Protein AF-A0A965X5N3-F1 (afdb_monomer_lite)

Secondary structure (DSSP, 8-state):
----------S-SEEEEE-GGGGSHHHHHHTT---TT----GGGT----B-TT--SS-HHHHS-HHHHTTT-GGGB-EETTEE-STT--B-TT-HHHHHHHHHHHHHHHHH-TT-SEEE----S-S----SHHHHHHHHHHTSTHHHHHHHHHHHHHHHHTT-TTPEEEEE--GGG-SPPSS----TTEEEEEE-TTS--SS-TTT--SHHHHHHHHHHHHHHHH-S-EEEEEE-S-TT-TTS----HHHHHHHHHHHHHTTEEEEEEE-S-SSS--TTHHHHHHHHHHHHH-TTS-HHHHHHHHHHHHHGGGHHHHHHHH-

Sequence (322 aa):
MPEINETQTPAFAMREPFWFDMFDGTLAARNKANGSSMRLSEKQGGKIRFGGGLFVHTFDVLCPVAEFFDTHPEYFSEVKGKRTRELTQLCLTNPDVLKIVTQRVLERIRKDPQAKLFSVSQNDWRNPCECPACKAIDEREGSHAGTIITFVNQVAEAVEKEFPNVWIETLAYQYTRTPPKQVRPRHNVVPRLCTIECDFSHTLDQSRFAENTKFVEDIRGWSALTDKLFIWDYVTNFRGYLSPFPNLNALQGNVQFFKNNKVVGLFEQGAYQGRHGEFAELKAWLLAKWLWNPALPQKQLMDDFLTGYYGAAAPAVQRYID

Radius of gyration: 20.97 Å; chains: 1; bounding box: 51×49×60 Å

Foldseek 3Di:
DPDDDDDADFLFPAFALQFAVCLDQVNVLVLVHAHASNPHDVVSVHHAHEFLPADEQCQCVQVNLVVACVPCLQQWAQDPNDRDSPLIWGPLPDVVSLVSNLVVQLVRCVVPVVHQEGEPEHHPHDGHHPPPVLVVQCVQQVASLSSVQVSQQSSVVSCCVPRVRHAYEYECEDRNLAGTRPRAHDQRYEYEYELVPDDLLAALVVDPDPSSVVNLVSLLNNLVRYLEYEYEYEDADPVAQQDDDNNQHRLLSNLVSCSVSNYRHYHHDHHNVDPDGDCSVLSSSVSSNCSRPSPPDPVVSLVVCLCVPVNPCSVVVVVVSD

pLDDT: mean 96.4, std 4.09, range [57.44, 98.94]

Structure (mmCIF, N/CA/C/O backbone):
data_AF-A0A965X5N3-F1
#
_entry.id   AF-A0A965X5N3-F1
#
loop_
_atom_site.group_PDB
_atom_site.id
_atom_site.type_symbol
_atom_site.label_atom_id
_atom_site.label_alt_id
_atom_site.label_comp_id
_atom_site.label_asym_id
_atom_site.label_entity_id
_atom_site.label_seq_id
_atom_site.pdbx_PDB_ins_code
_atom_site.Cartn_x
_atom_site.Cartn_y
_atom_site.Cartn_z
_atom_site.occupancy
_atom_site.B_iso_or_equiv
_atom_site.auth_seq_id
_atom_site.auth_comp_id
_atom_site.auth_asym_id
_atom_site.auth_atom_id
_atom_site.pdbx_PDB_model_num
ATOM 1 N N . MET A 1 1 ? 17.313 -28.880 -23.482 1.00 57.44 1 MET A N 1
ATOM 2 C CA . MET A 1 1 ? 17.532 -27.673 -22.655 1.00 57.44 1 MET A CA 1
ATOM 3 C C . MET A 1 1 ? 18.671 -27.975 -21.700 1.00 57.44 1 MET A C 1
ATOM 5 O O . MET A 1 1 ? 18.737 -29.126 -21.282 1.00 57.44 1 MET A O 1
ATOM 9 N N . PRO A 1 2 ? 19.568 -27.023 -21.397 1.00 65.50 2 PRO A N 1
ATOM 10 C CA . PRO A 1 2 ? 20.537 -27.224 -20.325 1.00 65.50 2 PRO A CA 1
ATOM 11 C C . PRO A 1 2 ? 19.800 -27.517 -19.012 1.00 65.50 2 PRO A C 1
ATOM 13 O O . PRO A 1 2 ? 18.671 -27.060 -18.819 1.00 65.50 2 PRO A O 1
ATOM 16 N N . GLU A 1 3 ? 20.423 -28.304 -18.141 1.00 77.19 3 GLU A N 1
ATOM 17 C CA . GLU A 1 3 ? 19.909 -28.571 -16.802 1.00 77.19 3 GLU A CA 1
ATOM 18 C C . GLU A 1 3 ? 20.016 -27.270 -15.991 1.00 77.19 3 GLU A C 1
ATOM 20 O O . GLU A 1 3 ? 21.109 -26.796 -15.686 1.00 77.19 3 GLU A O 1
ATOM 25 N N . ILE A 1 4 ? 18.877 -26.620 -15.741 1.00 81.50 4 ILE A N 1
ATOM 26 C CA . ILE A 1 4 ? 18.815 -25.375 -14.971 1.00 81.50 4 ILE A CA 1
ATOM 27 C C . ILE A 1 4 ? 18.586 -25.758 -13.510 1.00 81.50 4 ILE A C 1
ATOM 29 O O . ILE A 1 4 ? 17.498 -26.206 -13.155 1.00 81.50 4 ILE A O 1
ATOM 33 N N . ASN A 1 5 ? 19.602 -25.562 -12.668 1.00 87.44 5 ASN A N 1
ATOM 34 C CA . ASN A 1 5 ? 19.488 -25.657 -11.214 1.00 87.44 5 ASN A CA 1
ATOM 35 C C . ASN A 1 5 ? 19.671 -24.263 -10.604 1.00 87.44 5 ASN A C 1
ATOM 37 O O . ASN A 1 5 ? 20.789 -23.836 -10.318 1.00 87.44 5 ASN A O 1
ATOM 41 N N . GLU A 1 6 ? 18.569 -23.530 -10.461 1.00 85.62 6 GLU A N 1
ATOM 42 C CA . GLU A 1 6 ? 18.573 -22.155 -9.967 1.00 85.62 6 GLU A CA 1
ATOM 43 C C . GLU A 1 6 ? 17.561 -22.000 -8.826 1.00 85.62 6 GLU A C 1
ATOM 45 O O . GLU A 1 6 ? 16.372 -22.267 -8.991 1.00 85.62 6 GLU A O 1
ATOM 50 N N . THR A 1 7 ? 18.032 -21.531 -7.668 1.00 89.31 7 THR A N 1
ATOM 51 C CA . THR A 1 7 ? 17.178 -21.115 -6.546 1.00 89.31 7 THR A CA 1
ATOM 52 C C . THR A 1 7 ? 17.256 -19.602 -6.411 1.00 89.31 7 THR A C 1
ATOM 54 O O . THR A 1 7 ? 18.345 -19.035 -6.375 1.00 89.31 7 THR A O 1
ATOM 57 N N . GLN A 1 8 ? 16.105 -18.939 -6.322 1.00 90.94 8 GLN A N 1
ATOM 58 C CA . GLN A 1 8 ? 16.020 -17.485 -6.226 1.00 90.94 8 GLN A CA 1
ATOM 59 C C . GLN A 1 8 ? 15.036 -17.075 -5.122 1.00 90.94 8 GLN A C 1
ATOM 61 O O . GLN A 1 8 ? 13.987 -17.701 -4.967 1.00 90.94 8 GLN A O 1
ATOM 66 N N . THR A 1 9 ? 15.328 -15.975 -4.422 1.00 92.69 9 THR A N 1
ATOM 67 C CA . THR A 1 9 ? 14.440 -15.374 -3.411 1.00 92.69 9 THR A CA 1
ATOM 68 C C . THR A 1 9 ? 14.060 -13.958 -3.846 1.00 92.69 9 THR A C 1
ATOM 70 O O . THR A 1 9 ? 14.961 -13.147 -4.065 1.00 92.69 9 THR A O 1
ATOM 73 N N . PRO A 1 10 ? 12.762 -13.621 -3.971 1.00 95.38 10 PRO A N 1
ATOM 74 C CA . PRO A 1 10 ? 12.349 -12.275 -4.352 1.00 95.38 10 PRO A CA 1
ATOM 75 C C . PRO A 1 10 ? 12.642 -11.258 -3.246 1.00 95.38 10 PRO A C 1
ATOM 77 O O . PRO A 1 10 ? 12.533 -11.558 -2.055 1.00 95.38 10 PRO A O 1
ATOM 80 N N . ALA A 1 11 ? 12.927 -10.016 -3.634 1.00 96.81 11 ALA A N 1
ATOM 81 C CA . ALA A 1 11 ? 13.142 -8.931 -2.682 1.00 96.81 11 ALA A CA 1
ATOM 82 C C . ALA A 1 11 ? 11.876 -8.550 -1.897 1.00 96.81 11 ALA A C 1
ATOM 84 O O . ALA A 1 1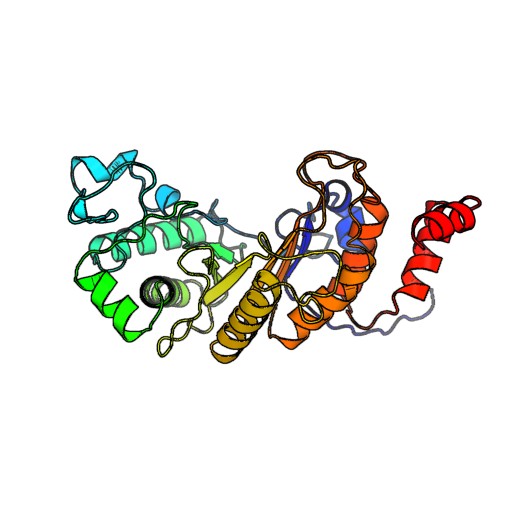1 ? 11.984 -8.248 -0.705 1.00 96.81 11 ALA A O 1
ATOM 85 N N . PHE A 1 12 ? 10.698 -8.616 -2.526 1.00 97.94 12 PHE A N 1
ATOM 86 C CA . PHE A 1 12 ? 9.405 -8.308 -1.902 1.00 97.94 12 PHE A CA 1
ATOM 87 C C . PHE A 1 12 ? 8.443 -9.489 -2.019 1.00 97.94 12 PHE A C 1
ATOM 89 O O . PHE A 1 12 ? 8.405 -10.177 -3.042 1.00 97.94 12 PHE A O 1
ATOM 96 N N . ALA A 1 13 ? 7.625 -9.704 -0.988 1.00 95.56 13 ALA A N 1
ATOM 97 C CA . ALA A 1 13 ? 6.592 -10.733 -0.986 1.00 95.56 13 ALA A CA 1
ATOM 98 C C . ALA A 1 13 ? 5.483 -10.403 -1.998 1.00 95.56 13 ALA A C 1
ATOM 100 O O . ALA A 1 13 ? 5.123 -11.260 -2.812 1.00 95.56 13 ALA A O 1
ATOM 101 N N . MET A 1 14 ? 4.979 -9.162 -1.965 1.00 97.31 14 MET A N 1
ATOM 102 C CA . MET A 1 14 ? 3.997 -8.638 -2.921 1.00 97.31 14 MET A CA 1
ATOM 103 C C . MET A 1 14 ? 4.683 -7.684 -3.900 1.00 97.31 14 MET A C 1
ATOM 105 O O . MET A 1 14 ? 5.289 -6.696 -3.488 1.00 97.31 14 MET A O 1
ATOM 109 N N . ARG A 1 15 ? 4.586 -7.995 -5.192 1.00 98.06 15 ARG A N 1
ATOM 110 C CA . ARG A 1 15 ? 5.208 -7.240 -6.285 1.00 98.06 15 ARG A CA 1
ATOM 111 C C . ARG A 1 15 ? 4.123 -6.822 -7.262 1.00 98.06 15 ARG A C 1
ATOM 113 O O . ARG A 1 15 ? 3.661 -7.646 -8.057 1.00 98.06 15 ARG A O 1
ATOM 120 N N . GLU A 1 16 ? 3.697 -5.568 -7.173 1.00 97.81 16 GLU A N 1
ATOM 121 C CA . GLU A 1 16 ? 2.589 -5.038 -7.964 1.00 97.81 16 GLU A CA 1
ATOM 122 C C . GLU A 1 16 ? 3.013 -3.801 -8.771 1.00 97.81 16 GLU A C 1
ATOM 124 O O . GLU A 1 16 ? 2.708 -2.679 -8.372 1.00 97.81 16 GLU A O 1
ATOM 129 N N . PRO A 1 17 ? 3.686 -3.984 -9.926 1.00 97.62 17 PRO A N 1
ATOM 130 C CA . PRO A 1 17 ? 3.754 -2.945 -10.947 1.00 97.62 17 PRO A CA 1
ATOM 131 C C . PRO A 1 17 ? 2.341 -2.716 -11.491 1.00 97.62 17 PRO A C 1
ATOM 133 O O . PRO A 1 17 ? 1.863 -3.466 -12.342 1.00 97.62 17 PRO A O 1
ATOM 136 N N . PHE A 1 18 ? 1.637 -1.718 -10.965 1.00 97.69 18 PHE A N 1
ATOM 137 C CA . PHE A 1 18 ? 0.225 -1.482 -11.244 1.00 97.69 18 PHE A CA 1
ATOM 138 C C . PHE A 1 18 ? 0.061 -0.607 -12.493 1.00 97.69 18 PHE A C 1
ATOM 140 O O . PHE A 1 18 ? -0.339 0.555 -12.442 1.00 97.69 18 PHE A O 1
ATOM 147 N N . TRP A 1 19 ? 0.410 -1.202 -13.630 1.00 96.94 19 TRP A N 1
ATOM 148 C CA . TRP A 1 19 ? 0.294 -0.641 -14.975 1.00 96.94 19 TRP A CA 1
ATOM 149 C C . TRP A 1 19 ? -0.656 -1.506 -15.803 1.00 96.94 19 TRP A C 1
ATOM 151 O O . TRP A 1 19 ? -0.659 -2.727 -15.635 1.00 96.94 19 TRP A O 1
ATOM 161 N N . PHE A 1 20 ? -1.433 -0.894 -16.705 1.00 95.94 20 PHE A N 1
ATOM 162 C CA . PHE A 1 20 ? -2.494 -1.583 -17.453 1.00 95.94 20 PHE A CA 1
ATOM 163 C C . PHE A 1 20 ? -2.017 -2.890 -18.109 1.00 95.94 20 PHE A C 1
ATOM 165 O O . PHE A 1 20 ? -2.654 -3.933 -17.951 1.00 95.94 20 PHE A O 1
ATOM 172 N N . ASP A 1 21 ? -0.878 -2.855 -18.805 1.00 90.81 21 ASP A N 1
ATOM 173 C CA . ASP A 1 21 ? -0.353 -4.010 -19.544 1.00 90.81 21 ASP A CA 1
ATOM 174 C C . ASP A 1 21 ? 0.122 -5.137 -18.619 1.00 90.81 21 ASP A C 1
ATOM 176 O O . ASP A 1 21 ? -0.013 -6.317 -18.948 1.00 90.81 21 ASP A O 1
ATOM 180 N N . MET A 1 22 ? 0.598 -4.798 -17.417 1.00 95.44 22 MET A N 1
ATOM 181 C CA . MET A 1 22 ? 1.062 -5.777 -16.433 1.00 95.44 22 MET A CA 1
ATOM 182 C C . MET A 1 22 ? -0.092 -6.566 -15.797 1.00 95.44 22 MET A C 1
ATOM 184 O O . MET A 1 22 ? 0.146 -7.582 -15.156 1.00 95.44 22 MET A O 1
ATOM 188 N N . PHE A 1 23 ? -1.354 -6.168 -15.994 1.00 95.94 23 PHE A N 1
ATOM 189 C CA . PHE A 1 23 ? -2.497 -6.944 -15.502 1.00 95.94 23 PHE A CA 1
ATOM 190 C C . PHE A 1 23 ? -2.695 -8.265 -16.238 1.00 95.94 23 PHE A C 1
ATOM 192 O O . PHE A 1 23 ? -3.336 -9.162 -15.684 1.00 95.94 23 PHE A O 1
ATOM 199 N N . ASP A 1 24 ? -2.164 -8.410 -17.455 1.00 95.75 24 ASP A N 1
ATOM 200 C CA . ASP A 1 24 ? -2.171 -9.689 -18.157 1.00 95.75 24 ASP A CA 1
ATOM 201 C C . ASP A 1 24 ? -1.407 -10.754 -17.355 1.00 95.75 24 ASP A C 1
ATOM 203 O O . ASP A 1 24 ? -0.240 -10.586 -17.004 1.00 95.75 24 ASP A O 1
ATOM 207 N N . GLY A 1 25 ? -2.063 -11.883 -17.076 1.00 95.81 25 GLY A N 1
ATOM 208 C CA . GLY A 1 25 ? -1.483 -12.934 -16.244 1.00 95.81 25 GLY A CA 1
ATOM 209 C C . GLY A 1 25 ? -0.224 -13.559 -16.844 1.00 95.81 25 GLY A C 1
ATOM 210 O O . GLY A 1 25 ? 0.690 -13.927 -16.111 1.00 95.81 25 GLY A O 1
ATOM 211 N N . THR A 1 26 ? -0.138 -13.671 -18.172 1.00 95.81 26 THR A N 1
ATOM 212 C CA . THR A 1 26 ? 1.042 -14.251 -18.830 1.00 95.81 26 THR A CA 1
ATOM 213 C C . THR A 1 26 ? 2.233 -13.314 -18.716 1.00 95.81 26 THR A C 1
ATOM 215 O O . THR A 1 26 ? 3.330 -13.762 -18.368 1.00 95.81 26 THR A O 1
ATOM 218 N N . LEU A 1 27 ? 2.024 -12.019 -18.960 1.00 95.06 27 LEU A N 1
ATOM 219 C CA . LEU A 1 27 ? 3.068 -11.012 -18.814 1.00 95.06 27 LEU A CA 1
ATOM 220 C C . LEU A 1 27 ? 3.515 -10.870 -17.355 1.00 95.06 27 LEU A C 1
ATOM 222 O O . LEU A 1 27 ? 4.720 -10.877 -17.091 1.00 95.06 27 LEU A O 1
ATOM 226 N N . ALA A 1 28 ? 2.569 -10.816 -16.414 1.00 97.00 28 ALA A N 1
ATOM 227 C CA . ALA A 1 28 ? 2.852 -10.765 -14.984 1.00 97.00 28 ALA A CA 1
ATOM 228 C C . ALA A 1 28 ? 3.673 -11.977 -14.528 1.00 97.00 28 ALA A C 1
ATOM 230 O O . ALA A 1 28 ? 4.724 -11.805 -13.911 1.00 97.00 28 ALA A O 1
ATOM 231 N N . ALA A 1 29 ? 3.255 -13.195 -14.896 1.00 96.50 29 ALA A N 1
ATOM 232 C CA . ALA A 1 29 ? 3.955 -14.428 -14.537 1.00 96.50 29 ALA A CA 1
ATOM 233 C C . ALA A 1 29 ? 5.386 -14.453 -15.093 1.00 96.50 29 ALA A C 1
ATOM 235 O O . ALA A 1 29 ? 6.333 -14.736 -14.358 1.00 96.50 29 ALA A O 1
ATOM 236 N N . ARG A 1 30 ? 5.570 -14.087 -16.371 1.00 95.38 30 ARG A N 1
ATOM 237 C CA . ARG A 1 30 ? 6.900 -13.991 -17.002 1.00 95.38 30 ARG A CA 1
ATOM 238 C C . ARG A 1 30 ? 7.804 -12.966 -16.322 1.00 95.38 30 ARG A C 1
ATOM 240 O O . ARG A 1 30 ? 9.017 -13.157 -16.269 1.00 95.38 30 ARG A O 1
ATOM 247 N N . ASN A 1 31 ? 7.224 -11.895 -15.790 1.00 96.12 31 ASN A N 1
ATOM 248 C CA . ASN A 1 31 ? 7.947 -10.863 -15.051 1.00 96.12 31 ASN A CA 1
ATOM 249 C C . ASN A 1 31 ? 7.938 -11.074 -13.535 1.00 96.12 31 ASN A C 1
ATOM 251 O O . ASN A 1 31 ? 8.403 -10.211 -12.796 1.00 96.12 31 ASN A O 1
ATOM 255 N N . LYS A 1 32 ? 7.460 -12.234 -13.068 1.00 96.06 32 LYS A N 1
ATOM 256 C CA . LYS A 1 32 ? 7.405 -12.612 -11.654 1.00 96.06 32 LYS A CA 1
ATOM 257 C C . LYS A 1 32 ? 6.615 -11.614 -10.785 1.00 96.06 32 LYS A C 1
ATOM 259 O O . LYS A 1 32 ? 6.817 -11.577 -9.569 1.00 96.06 32 LYS A O 1
ATOM 264 N N . ALA A 1 33 ? 5.708 -10.831 -11.372 1.00 97.38 33 ALA A N 1
ATOM 265 C CA . ALA A 1 33 ? 4.774 -9.962 -10.660 1.00 97.38 33 ALA A CA 1
ATOM 266 C C . ALA A 1 33 ? 3.616 -10.796 -10.096 1.00 97.38 33 ALA A C 1
ATOM 268 O O . ALA A 1 33 ? 3.119 -11.697 -10.765 1.00 97.38 33 ALA A O 1
ATOM 269 N N . ASN A 1 34 ? 3.200 -10.522 -8.859 1.00 96.75 34 ASN A N 1
ATOM 270 C CA . ASN A 1 34 ? 2.224 -11.347 -8.133 1.00 96.75 34 ASN A CA 1
ATOM 271 C C . ASN A 1 34 ? 1.265 -10.533 -7.248 1.00 96.75 34 ASN A C 1
ATOM 273 O O . ASN A 1 34 ? 0.712 -11.076 -6.292 1.00 96.75 34 ASN A O 1
ATOM 277 N N . GLY A 1 35 ? 1.117 -9.237 -7.527 1.00 96.25 35 GLY A N 1
ATOM 278 C CA . GLY A 1 35 ? 0.209 -8.339 -6.819 1.00 96.25 35 GLY A CA 1
ATOM 279 C C . GLY A 1 35 ? -1.275 -8.653 -7.004 1.00 96.25 35 GLY A C 1
ATOM 280 O O . GLY A 1 35 ? -1.665 -9.488 -7.826 1.00 96.25 35 GLY A O 1
ATOM 281 N N . SER A 1 36 ? -2.112 -7.924 -6.265 1.00 95.56 36 SER A N 1
ATOM 282 C CA . SER A 1 36 ? -3.555 -8.160 -6.161 1.00 95.56 36 SER A CA 1
ATOM 283 C C . SER A 1 36 ? -4.252 -8.113 -7.523 1.00 95.56 36 SER A C 1
ATOM 285 O O . SER A 1 36 ? -5.128 -8.934 -7.820 1.00 95.56 36 SER A O 1
ATOM 287 N N . SER A 1 37 ? -3.813 -7.200 -8.385 1.00 95.62 37 SER A N 1
ATOM 288 C CA . SER A 1 37 ? -4.458 -6.892 -9.665 1.00 95.62 37 SER A CA 1
ATOM 289 C C . SER A 1 37 ? -3.935 -7.716 -10.839 1.00 95.62 37 SER A C 1
ATOM 291 O O . SER A 1 37 ? -4.550 -7.729 -11.905 1.00 95.62 37 SER A O 1
ATOM 293 N N . MET A 1 38 ? -2.846 -8.464 -10.639 1.00 95.94 38 MET A N 1
ATOM 294 C CA . MET A 1 38 ? -2.312 -9.379 -11.647 1.00 95.94 38 MET A CA 1
ATOM 295 C C . MET A 1 38 ? -3.347 -10.483 -11.916 1.00 95.94 38 MET A C 1
ATOM 297 O O . MET A 1 38 ? -3.817 -11.151 -10.983 1.00 95.94 38 MET A O 1
ATOM 301 N N . ARG A 1 39 ? -3.744 -10.699 -13.176 1.00 95.75 39 ARG A N 1
ATOM 302 C CA . ARG A 1 39 ? -4.747 -11.717 -13.556 1.00 95.75 39 ARG A CA 1
ATOM 303 C C . ARG A 1 39 ? -4.110 -13.100 -13.707 1.00 95.75 39 ARG A C 1
ATOM 305 O O . ARG A 1 39 ? -4.263 -13.760 -14.729 1.00 95.75 39 ARG A O 1
ATOM 312 N N . LEU A 1 40 ? -3.366 -13.516 -12.682 1.00 95.56 40 LEU A N 1
ATOM 313 C CA . LEU A 1 40 ? -2.717 -14.823 -12.625 1.00 95.56 40 LEU A CA 1
ATOM 314 C C . LEU A 1 40 ? -3.749 -15.940 -12.450 1.00 95.56 40 LEU A C 1
ATOM 316 O O . LEU A 1 40 ? -4.644 -15.852 -11.609 1.00 95.56 40 LEU A O 1
ATOM 320 N N . SER A 1 41 ? -3.580 -17.005 -13.227 1.00 91.12 41 SER A N 1
ATOM 321 C CA . SER A 1 41 ? -4.258 -18.287 -13.039 1.00 91.12 41 SER A CA 1
ATOM 322 C C . SER A 1 41 ? -3.522 -19.160 -12.017 1.00 91.12 41 SER A C 1
ATOM 324 O O . SER A 1 41 ? -2.359 -18.920 -11.689 1.00 91.12 41 SER A O 1
ATOM 326 N N . GLU A 1 42 ? -4.172 -20.223 -11.546 1.00 87.81 42 GLU A N 1
ATOM 327 C CA . GLU A 1 42 ? -3.560 -21.201 -10.636 1.00 87.81 42 GLU A CA 1
ATOM 328 C C . GLU A 1 42 ? -2.287 -21.833 -11.227 1.00 87.81 42 GLU A C 1
ATOM 330 O O . GLU A 1 42 ? -1.267 -21.938 -10.549 1.00 87.81 42 GLU A O 1
ATOM 335 N N . LYS A 1 43 ? -2.290 -22.124 -12.538 1.00 91.31 43 LYS A N 1
ATOM 336 C CA . LYS A 1 43 ? -1.122 -22.643 -13.276 1.00 91.31 43 LYS A CA 1
ATOM 337 C C . LYS A 1 43 ? 0.084 -21.695 -13.264 1.00 91.31 43 LYS A C 1
ATOM 339 O O . LYS A 1 43 ? 1.189 -22.120 -13.581 1.00 91.31 43 LYS A O 1
ATOM 344 N N . GLN A 1 44 ? -0.124 -20.421 -12.937 1.00 93.69 44 GLN A N 1
ATOM 345 C CA . GLN A 1 44 ? 0.913 -19.389 -12.893 1.00 93.69 44 GLN A CA 1
ATOM 346 C C . GLN A 1 44 ? 1.428 -19.116 -11.467 1.00 93.69 44 GLN A C 1
ATOM 348 O O . GLN A 1 44 ? 2.186 -18.170 -11.274 1.00 93.69 44 GLN A O 1
ATOM 353 N N . GLY A 1 45 ? 1.057 -19.937 -10.474 1.00 86.06 45 GLY A N 1
ATOM 354 C CA . GLY A 1 45 ? 1.627 -19.885 -9.120 1.00 86.06 45 GLY A CA 1
ATOM 355 C C . GLY A 1 45 ? 0.907 -18.956 -8.136 1.00 86.06 45 GLY A C 1
ATOM 356 O O . GLY A 1 45 ? 1.375 -18.778 -7.012 1.00 86.06 45 GLY A O 1
ATOM 357 N N . GLY A 1 46 ? -0.241 -18.392 -8.526 1.00 88.38 46 GLY A N 1
ATOM 358 C CA . GLY A 1 46 ? -1.089 -17.577 -7.652 1.00 88.38 46 GLY A CA 1
ATOM 359 C C . GLY A 1 46 ? -0.552 -16.168 -7.369 1.00 88.38 46 GLY A C 1
ATOM 360 O O . GLY A 1 46 ? 0.417 -15.708 -7.966 1.00 88.38 46 GLY A O 1
ATOM 361 N N . LYS A 1 47 ? -1.224 -15.448 -6.464 1.00 93.00 47 LYS A N 1
ATOM 362 C CA . LYS A 1 47 ? -0.935 -14.041 -6.145 1.00 93.00 47 LYS A CA 1
ATOM 363 C C . LYS A 1 47 ? -1.136 -13.716 -4.674 1.00 93.00 47 LYS A C 1
ATOM 365 O O . LYS A 1 47 ? -1.924 -14.367 -3.991 1.00 93.00 47 LYS A O 1
ATOM 370 N N . ILE A 1 48 ? -0.474 -12.661 -4.211 1.00 94.44 48 ILE A N 1
ATOM 371 C CA . ILE A 1 48 ? -0.830 -11.993 -2.960 1.00 94.44 48 ILE A CA 1
ATOM 372 C C . ILE A 1 48 ? -1.900 -10.961 -3.296 1.00 94.44 48 ILE A C 1
ATOM 374 O O . ILE A 1 48 ? -1.687 -10.097 -4.141 1.00 94.44 48 ILE A O 1
ATOM 378 N N . ARG A 1 49 ? -3.062 -11.06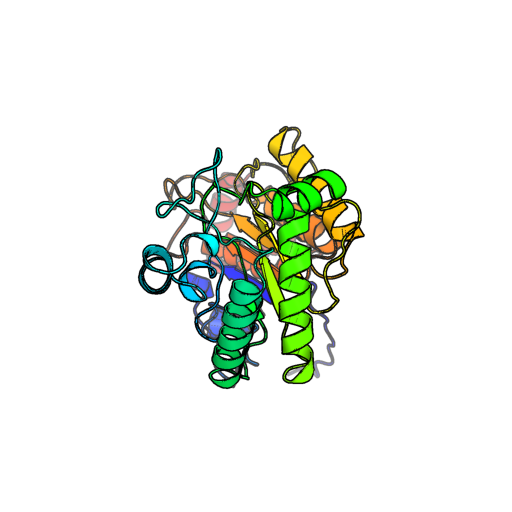4 -2.652 1.00 95.25 49 ARG A N 1
ATOM 379 C CA . ARG A 1 49 ? -4.208 -10.194 -2.925 1.00 95.25 49 ARG A CA 1
ATOM 380 C C . ARG A 1 49 ? -4.954 -9.806 -1.663 1.00 95.25 49 ARG A C 1
ATOM 382 O O . ARG A 1 49 ? -4.910 -10.528 -0.662 1.00 95.25 49 ARG A O 1
ATOM 389 N N . PHE A 1 50 ? -5.682 -8.704 -1.788 1.00 97.50 50 PHE A N 1
ATOM 390 C CA . PHE A 1 50 ? -6.709 -8.303 -0.839 1.00 97.50 50 PHE A CA 1
ATOM 391 C C . PHE A 1 50 ? -7.971 -9.151 -1.030 1.00 97.50 50 PHE A C 1
ATOM 393 O O . PHE A 1 50 ? -8.313 -9.524 -2.159 1.00 97.50 50 PHE A O 1
ATOM 400 N N . GLY A 1 51 ? -8.625 -9.499 0.076 1.00 97.00 51 GLY A N 1
ATOM 401 C CA . GLY A 1 51 ? -9.789 -10.380 0.101 1.00 97.00 51 GLY A CA 1
ATOM 402 C C . GLY A 1 51 ? -11.069 -9.712 0.572 1.00 97.00 51 GLY A C 1
ATOM 403 O O . GLY A 1 51 ? -11.057 -8.638 1.172 1.00 97.00 51 GLY A O 1
ATOM 404 N N . GLY A 1 52 ? -12.203 -10.357 0.292 1.00 95.31 52 GLY A N 1
ATOM 405 C CA . GLY A 1 52 ? -13.502 -9.993 0.875 1.00 95.31 52 GLY A CA 1
ATOM 406 C C . GLY A 1 52 ? -14.023 -8.588 0.530 1.00 95.31 52 GLY A C 1
ATOM 407 O O . GLY A 1 52 ? -14.952 -8.107 1.184 1.00 95.31 52 GLY A O 1
ATOM 408 N N . GLY A 1 53 ? -13.446 -7.936 -0.487 1.00 95.38 53 GLY A N 1
ATOM 409 C CA . GLY A 1 53 ? -13.729 -6.543 -0.846 1.00 95.38 53 GLY A CA 1
ATOM 410 C C . GLY A 1 53 ? -13.084 -5.513 0.087 1.00 95.38 53 GLY A C 1
ATOM 411 O O . GLY A 1 53 ? -13.496 -4.359 0.080 1.00 95.38 53 GLY A O 1
ATOM 412 N N . LEU A 1 54 ? -12.105 -5.918 0.903 1.00 97.94 54 LEU A N 1
ATOM 413 C CA . LEU A 1 54 ? -11.432 -5.055 1.872 1.00 97.94 54 LEU A CA 1
ATOM 414 C C . LEU A 1 54 ? -10.059 -4.620 1.351 1.00 97.94 54 LEU A C 1
ATOM 416 O O . LEU A 1 54 ? -9.046 -5.219 1.708 1.00 97.94 54 LEU A O 1
ATOM 420 N N . PHE A 1 55 ? -10.030 -3.579 0.517 1.00 97.06 55 PHE A N 1
ATOM 421 C CA . PHE A 1 55 ? -8.802 -2.948 0.027 1.00 97.06 55 PHE A CA 1
ATOM 422 C C . PHE A 1 55 ? -8.856 -1.439 0.256 1.00 97.06 55 PHE A C 1
ATOM 424 O O . PHE A 1 55 ? -9.541 -0.755 -0.497 1.00 97.06 55 PHE A O 1
ATOM 431 N N . VAL A 1 56 ? -8.114 -0.974 1.271 1.00 97.06 56 VAL A N 1
ATOM 432 C CA . VAL A 1 56 ? -8.028 0.415 1.768 1.00 97.06 56 VAL A CA 1
ATOM 433 C C . VAL A 1 56 ? -9.386 1.110 1.986 1.00 97.06 56 VAL A C 1
ATOM 435 O O . VAL A 1 56 ? -10.435 0.619 1.588 1.00 97.06 56 VAL A O 1
ATOM 438 N N . HIS A 1 57 ? -9.404 2.236 2.702 1.00 97.38 57 HIS A N 1
ATOM 439 C CA . HIS A 1 57 ? -10.623 3.009 2.994 1.00 97.38 57 HIS A CA 1
ATOM 440 C C . HIS A 1 57 ? -11.841 2.170 3.432 1.00 97.38 57 HIS A C 1
ATOM 442 O O . HIS A 1 57 ? -12.974 2.415 3.027 1.00 97.38 57 HIS A O 1
ATOM 448 N N . THR A 1 58 ? -11.600 1.143 4.254 1.00 98.50 58 THR A N 1
ATOM 449 C CA . THR A 1 58 ? -12.589 0.106 4.574 1.00 98.50 58 THR A CA 1
ATOM 450 C C . THR A 1 58 ? -13.478 0.427 5.766 1.00 98.50 58 THR A C 1
ATOM 452 O O . THR A 1 58 ? -14.402 -0.335 6.042 1.00 98.50 58 THR A O 1
ATOM 455 N N . PHE A 1 59 ? -13.242 1.527 6.479 1.00 98.44 59 PHE A N 1
ATOM 456 C CA . PHE A 1 59 ? -14.063 1.900 7.630 1.00 98.44 59 PHE A CA 1
ATOM 457 C C . PHE A 1 59 ? -15.542 2.041 7.275 1.00 98.44 59 PHE A C 1
ATOM 459 O O . PHE A 1 59 ? -16.358 1.432 7.959 1.00 98.44 59 PHE A O 1
ATOM 466 N N . ASP A 1 60 ? -15.897 2.733 6.190 1.00 97.38 60 ASP A N 1
ATOM 467 C CA . ASP A 1 60 ? -17.306 2.853 5.781 1.00 97.38 60 ASP A CA 1
ATOM 468 C C . ASP A 1 60 ? -17.882 1.540 5.214 1.00 97.38 60 ASP A C 1
ATOM 470 O O . ASP A 1 60 ? -19.076 1.289 5.299 1.00 97.38 60 ASP A O 1
ATOM 474 N N . VAL A 1 61 ? -17.040 0.630 4.713 1.00 97.69 61 VAL A N 1
ATOM 475 C CA . VAL A 1 61 ? -17.482 -0.719 4.306 1.00 97.69 61 VAL A CA 1
ATOM 476 C C . VAL A 1 61 ? -17.803 -1.589 5.526 1.00 97.69 61 VAL A C 1
ATOM 478 O O . VAL A 1 61 ? -18.719 -2.414 5.497 1.00 97.69 61 VAL A O 1
ATOM 481 N N . LEU A 1 62 ? -17.021 -1.443 6.597 1.00 98.62 62 LEU A N 1
ATOM 482 C CA . LEU A 1 62 ? -17.111 -2.262 7.803 1.00 98.62 62 LEU A CA 1
ATOM 483 C C . LEU A 1 62 ? -18.117 -1.689 8.805 1.00 98.62 62 LEU A C 1
ATOM 485 O O . LEU A 1 62 ? -18.859 -2.450 9.408 1.00 98.62 62 LEU A O 1
ATOM 489 N N . CYS A 1 63 ? -18.220 -0.375 8.949 1.00 98.56 63 CYS A N 1
ATOM 490 C CA . CYS A 1 63 ? -19.193 0.295 9.809 1.00 98.56 63 CYS A CA 1
ATOM 491 C C . CYS A 1 63 ? -19.802 1.489 9.045 1.00 98.56 63 CYS A C 1
ATOM 493 O O . CYS A 1 63 ? -19.369 2.626 9.243 1.00 98.56 63 CYS A O 1
ATOM 495 N N . PRO A 1 64 ? -20.759 1.234 8.130 1.00 98.25 64 PRO A N 1
ATOM 496 C CA . PRO A 1 64 ? -21.290 2.252 7.234 1.00 98.25 64 PRO A CA 1
ATOM 497 C C . PRO A 1 64 ? -22.031 3.362 7.968 1.00 98.25 64 PRO A C 1
ATOM 499 O O . PRO A 1 64 ? -22.904 3.105 8.803 1.00 98.25 64 PRO A O 1
ATOM 502 N N . VAL A 1 65 ? -21.772 4.607 7.568 1.00 98.19 65 VAL A N 1
ATOM 503 C CA . VAL A 1 65 ? -22.508 5.786 8.061 1.00 98.19 65 VAL A CA 1
ATOM 504 C C . VAL A 1 65 ? -24.011 5.640 7.827 1.00 98.19 65 VAL A C 1
ATOM 506 O O . VAL A 1 65 ? -24.813 5.972 8.698 1.00 98.19 65 VAL A O 1
ATOM 509 N N . ALA A 1 66 ? -24.393 5.121 6.657 1.00 98.25 66 ALA A N 1
ATOM 510 C CA . ALA A 1 66 ? -25.790 4.934 6.272 1.00 98.25 66 ALA A CA 1
ATOM 511 C C . ALA A 1 66 ? -26.545 3.938 7.168 1.00 98.25 66 ALA A C 1
ATOM 513 O O . ALA A 1 66 ? -27.765 4.016 7.256 1.00 98.25 66 ALA A O 1
ATOM 514 N N . GLU A 1 67 ? -25.832 3.015 7.816 1.00 98.50 67 GLU A N 1
ATOM 515 C CA . GLU A 1 67 ? -26.427 1.994 8.677 1.00 98.50 67 GLU A CA 1
ATOM 516 C C . GLU A 1 67 ? -26.512 2.456 10.136 1.00 98.50 67 GLU A C 1
ATOM 518 O O . GLU A 1 67 ? -27.517 2.206 10.794 1.00 98.50 67 GLU A O 1
ATOM 523 N N . PHE A 1 68 ? -25.478 3.140 10.642 1.00 98.50 68 PHE A N 1
ATOM 524 C CA . PHE A 1 68 ? -25.338 3.366 12.083 1.00 98.50 68 PHE A CA 1
ATOM 525 C C . PHE A 1 68 ? -25.492 4.817 12.537 1.00 98.50 68 PHE A C 1
ATOM 527 O O . PHE A 1 68 ? -25.791 5.029 13.704 1.00 98.50 68 PHE A O 1
ATOM 534 N N . PHE A 1 69 ? -25.290 5.834 11.693 1.00 98.44 69 PHE A N 1
ATOM 535 C CA . PHE A 1 69 ? -25.131 7.203 12.211 1.00 98.44 69 PHE A CA 1
ATOM 536 C C . PHE A 1 69 ? -26.384 7.755 12.906 1.00 98.44 69 PHE A C 1
ATOM 538 O O . PHE A 1 69 ? -26.264 8.461 13.903 1.00 98.44 69 PHE A O 1
ATOM 545 N N . ASP A 1 70 ? -27.577 7.440 12.397 1.00 98.19 70 ASP A N 1
ATOM 546 C CA . ASP A 1 70 ? -28.827 8.004 12.921 1.00 98.19 70 ASP A CA 1
ATOM 547 C C . ASP A 1 70 ? -29.184 7.474 14.319 1.00 98.19 70 ASP A C 1
ATOM 549 O O . ASP A 1 70 ? -29.829 8.181 15.093 1.00 98.19 70 ASP A O 1
ATOM 553 N N . THR A 1 71 ? -28.740 6.262 14.668 1.00 98.38 71 THR A N 1
ATOM 554 C CA . THR A 1 71 ? -28.989 5.644 15.983 1.00 98.38 71 THR A CA 1
ATOM 555 C C . THR A 1 71 ? -27.750 5.588 16.875 1.00 98.38 71 THR A C 1
ATOM 557 O O . THR A 1 71 ? -27.896 5.554 18.093 1.00 98.38 71 THR A O 1
ATOM 560 N N . HIS A 1 72 ? -26.553 5.605 16.282 1.00 98.56 72 HIS A N 1
ATOM 561 C CA . HIS A 1 72 ? -25.250 5.489 16.944 1.00 98.56 72 HIS A CA 1
ATOM 562 C C . HIS A 1 72 ? -24.238 6.528 16.426 1.00 98.56 72 HIS A C 1
ATOM 564 O O . HIS A 1 72 ? -23.173 6.173 15.899 1.00 98.56 72 HIS A O 1
ATOM 570 N N . PRO A 1 73 ? -24.518 7.839 16.547 1.00 98.50 73 PRO A N 1
ATOM 571 C CA . PRO A 1 73 ? -23.580 8.874 16.112 1.00 98.50 73 PRO A CA 1
ATOM 572 C C . PRO A 1 73 ? -22.225 8.799 16.844 1.00 98.50 73 PRO A C 1
ATOM 574 O O . PRO A 1 73 ? -21.205 9.236 16.310 1.00 98.50 73 PRO A O 1
ATOM 577 N N . GLU A 1 74 ? -22.174 8.216 18.045 1.00 98.62 74 GLU A N 1
ATOM 578 C CA . GLU A 1 74 ? -20.967 7.986 18.846 1.00 98.62 74 GLU A CA 1
ATOM 579 C C . GLU A 1 74 ? -19.975 6.981 18.236 1.00 98.62 74 GLU A C 1
ATOM 581 O O . GLU A 1 74 ? -18.818 6.925 18.671 1.00 98.62 74 GLU A O 1
ATOM 586 N N . TYR A 1 75 ? -20.390 6.205 17.229 1.00 98.75 75 TYR A N 1
ATOM 587 C CA . TYR A 1 75 ? -19.501 5.314 16.472 1.00 98.75 75 TYR A CA 1
ATOM 588 C C . TYR A 1 75 ? -18.581 6.082 15.525 1.00 98.75 75 TYR A C 1
ATOM 590 O O . TYR A 1 75 ? -17.559 5.557 15.084 1.00 98.75 75 TYR A O 1
ATOM 598 N N . PHE A 1 76 ? -18.915 7.337 15.246 1.00 98.75 76 PHE A N 1
ATOM 599 C CA . PHE A 1 76 ? -18.251 8.170 14.259 1.00 98.75 76 PHE A CA 1
ATOM 600 C C . PHE A 1 76 ? -17.472 9.304 14.919 1.00 98.75 76 PHE A C 1
ATOM 602 O O . PHE A 1 76 ? -17.547 9.538 16.131 1.00 98.75 76 PHE A O 1
ATOM 609 N N . SER A 1 77 ? -16.679 9.994 14.109 1.00 98.06 77 SER A N 1
ATOM 610 C CA . SER A 1 77 ? -15.745 11.016 14.574 1.00 98.06 77 SER A CA 1
ATOM 611 C C . SER A 1 77 ? -16.460 12.141 15.299 1.00 98.06 77 SER A C 1
ATOM 613 O O . SER A 1 77 ? -17.433 12.705 14.797 1.00 98.06 77 SER A O 1
ATOM 615 N N . GLU A 1 78 ? -15.932 12.505 16.461 1.00 98.62 78 GLU A N 1
ATOM 616 C CA . GLU A 1 78 ? -16.200 13.799 17.073 1.00 98.62 78 GLU A CA 1
ATOM 617 C C . GLU A 1 78 ? -15.192 14.808 16.537 1.00 98.62 78 GLU A C 1
ATOM 619 O O . GLU A 1 78 ? -13.996 14.566 16.630 1.00 98.62 78 GLU A O 1
ATOM 624 N N . VAL A 1 79 ? -15.653 15.920 15.976 1.00 97.69 79 VAL A N 1
ATOM 625 C CA . VAL A 1 79 ? -14.799 17.010 15.497 1.00 97.69 79 VAL A CA 1
ATOM 626 C C . VAL A 1 79 ? -15.319 18.297 16.108 1.00 97.69 79 VAL A C 1
ATOM 628 O O . VAL A 1 79 ? -16.504 18.613 15.970 1.00 97.69 79 VAL A O 1
ATOM 631 N N . LYS A 1 80 ? -14.457 19.032 16.817 1.00 96.38 80 LYS A N 1
ATOM 632 C CA . LYS A 1 80 ? -14.832 20.258 17.543 1.00 96.38 80 LYS A CA 1
ATOM 633 C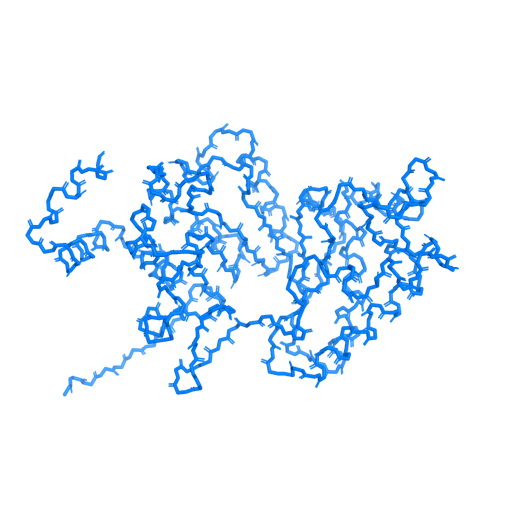 C . LYS A 1 80 ? -16.050 20.048 18.459 1.00 96.38 80 LYS A C 1
ATOM 635 O O . LYS A 1 80 ? -16.948 20.885 18.519 1.00 96.38 80 LYS A O 1
ATOM 640 N N . GLY A 1 81 ? -16.096 18.899 19.137 1.00 96.88 81 GLY A N 1
ATOM 641 C CA . GLY A 1 81 ? -17.167 18.528 20.069 1.00 96.88 81 GLY A CA 1
ATOM 642 C C . GLY A 1 81 ? -18.484 18.081 19.422 1.00 96.88 81 GLY A C 1
ATOM 643 O O . GLY A 1 81 ? -19.465 17.886 20.135 1.00 96.88 81 GLY A O 1
ATOM 644 N N . LYS A 1 82 ? -18.543 17.907 18.093 1.00 97.81 82 LYS A N 1
ATOM 645 C CA . LYS A 1 82 ? -19.746 17.447 17.380 1.00 97.81 82 LYS A CA 1
ATOM 646 C C . LYS A 1 82 ? -19.484 16.143 16.631 1.00 97.81 82 LYS A C 1
ATOM 648 O O . LYS A 1 82 ? -18.479 16.019 15.940 1.00 97.81 82 LYS A O 1
ATOM 653 N N . ARG A 1 83 ? -20.415 15.185 16.718 1.00 97.94 83 ARG A N 1
ATOM 654 C CA . ARG A 1 83 ? -20.386 13.967 15.892 1.00 97.94 83 ARG A CA 1
ATOM 655 C C . ARG A 1 83 ? -20.720 14.300 14.445 1.00 97.94 83 ARG A C 1
ATOM 657 O O . ARG A 1 83 ? -21.736 14.942 14.168 1.00 97.94 83 ARG A O 1
ATOM 664 N N . THR A 1 84 ? -19.859 13.869 13.533 1.00 95.88 84 THR A N 1
ATOM 665 C CA . THR A 1 84 ? -19.936 14.253 12.122 1.00 95.88 84 THR A CA 1
ATOM 666 C C . THR A 1 84 ? -20.351 13.064 11.268 1.00 95.88 84 THR A C 1
ATOM 668 O O . THR A 1 84 ? -19.760 11.990 11.373 1.00 95.88 84 THR A O 1
ATOM 671 N N . ARG A 1 85 ? -21.364 13.275 10.418 1.00 96.75 85 ARG A N 1
ATOM 672 C CA . ARG A 1 85 ? -21.849 12.290 9.439 1.00 96.75 85 ARG A CA 1
ATOM 673 C C . ARG A 1 85 ? -20.991 12.278 8.179 1.00 96.75 85 ARG A C 1
ATOM 675 O O . ARG A 1 85 ? -20.591 11.227 7.696 1.00 96.75 85 ARG A O 1
ATOM 682 N N . GLU A 1 86 ? -20.730 13.462 7.642 1.00 96.19 86 GLU A N 1
ATOM 683 C CA . GLU A 1 86 ? -20.019 13.645 6.380 1.00 96.19 86 GLU A CA 1
ATOM 684 C C . GLU A 1 86 ? -18.508 13.585 6.578 1.00 96.19 86 GLU A C 1
ATOM 686 O O . GLU A 1 86 ? -17.975 14.118 7.550 1.00 96.19 86 GLU A O 1
ATOM 691 N N . LEU A 1 87 ? -17.810 12.961 5.627 1.00 95.81 87 LEU A N 1
ATOM 692 C CA . LEU A 1 87 ? -16.345 12.884 5.611 1.00 95.81 87 LEU A CA 1
ATOM 693 C C . LEU A 1 87 ? -15.769 12.405 6.956 1.00 95.81 87 LEU A C 1
ATOM 695 O O . LEU A 1 87 ? -14.777 12.938 7.458 1.00 95.81 87 LEU A O 1
ATOM 699 N N . THR A 1 88 ? -16.458 11.456 7.585 1.00 97.25 88 THR A N 1
ATOM 700 C CA . THR A 1 88 ? -16.179 11.010 8.946 1.00 97.25 88 THR A CA 1
ATOM 701 C C . THR A 1 88 ? -15.246 9.804 8.959 1.00 97.25 88 THR A C 1
ATOM 703 O O . THR A 1 88 ? -15.186 9.009 8.014 1.00 97.25 88 THR A O 1
ATOM 706 N N . GLN A 1 89 ? -14.517 9.665 10.056 1.00 97.94 89 GLN A N 1
ATOM 707 C CA . GLN A 1 89 ? -13.835 8.439 10.461 1.00 97.94 89 GLN A CA 1
ATOM 708 C C . GLN A 1 89 ? -14.636 7.731 11.564 1.00 97.94 89 GLN A C 1
ATOM 710 O O . GLN A 1 89 ? -15.636 8.252 12.067 1.00 97.94 89 GLN A O 1
ATOM 715 N N . LEU A 1 90 ? -14.174 6.555 11.980 1.00 98.44 90 LEU A N 1
ATOM 716 C CA . LEU A 1 90 ? -14.732 5.844 13.128 1.00 98.44 90 LEU A CA 1
ATOM 717 C C . LEU A 1 90 ? -14.104 6.319 14.446 1.00 98.44 90 LEU A C 1
ATOM 719 O O . LEU A 1 90 ? -12.929 6.681 14.508 1.00 98.44 90 LEU A O 1
ATOM 723 N N . CYS A 1 91 ? -14.882 6.269 15.525 1.00 98.62 91 CYS A N 1
ATOM 724 C CA . CYS A 1 91 ? -14.397 6.422 16.891 1.00 98.62 91 CYS A CA 1
ATOM 725 C C . CYS A 1 91 ? -13.758 5.101 17.345 1.00 98.62 91 CYS A C 1
ATOM 727 O O . CYS A 1 91 ? -14.433 4.198 17.836 1.00 98.62 91 CYS A O 1
ATOM 729 N N . LEU A 1 92 ? -12.442 4.977 17.177 1.00 98.62 92 LEU A N 1
ATOM 730 C CA . LEU A 1 92 ? -11.718 3.716 17.390 1.00 98.62 92 LEU A CA 1
ATOM 731 C C . LEU A 1 92 ? -11.510 3.344 18.869 1.00 98.62 92 LEU A C 1
ATOM 733 O O . LEU A 1 92 ? -10.992 2.275 19.174 1.00 98.62 92 LEU A O 1
ATOM 737 N N . THR A 1 93 ? -11.925 4.198 19.802 1.00 98.69 93 THR A N 1
ATOM 738 C CA . THR A 1 93 ? -11.985 3.864 21.233 1.00 98.69 93 THR A CA 1
ATOM 739 C C . THR A 1 93 ? -13.364 3.379 21.675 1.00 98.69 93 THR A C 1
ATOM 741 O O . THR A 1 93 ? -13.548 3.080 22.851 1.00 98.69 93 THR A O 1
ATOM 744 N N . ASN A 1 94 ? -14.350 3.327 20.773 1.00 98.75 94 ASN A N 1
ATOM 745 C CA . ASN A 1 94 ? -15.671 2.802 21.091 1.00 98.75 94 ASN A CA 1
ATOM 746 C C . ASN A 1 94 ? -15.654 1.253 21.033 1.00 98.75 94 ASN A C 1
ATOM 748 O O . ASN A 1 94 ? -15.317 0.690 19.985 1.00 98.75 94 ASN A O 1
ATOM 752 N N . PRO A 1 95 ? -16.012 0.546 22.124 1.00 98.62 95 PRO A N 1
ATOM 753 C CA . PRO A 1 95 ? -15.955 -0.917 22.172 1.00 98.62 95 PRO A CA 1
ATOM 754 C C . PRO A 1 95 ? -16.927 -1.601 21.200 1.00 98.62 95 PRO A C 1
ATOM 756 O O . PRO A 1 95 ? -16.612 -2.674 20.681 1.00 98.62 95 PRO A O 1
ATOM 759 N N . ASP A 1 96 ? -18.071 -0.984 20.895 1.00 98.81 96 ASP A N 1
ATOM 760 C CA . ASP A 1 96 ? -19.029 -1.547 19.942 1.00 98.81 96 ASP A CA 1
ATOM 761 C C . ASP A 1 96 ? -18.503 -1.454 18.510 1.00 98.81 96 ASP A C 1
ATOM 763 O O . ASP A 1 96 ? -18.617 -2.416 17.752 1.00 98.81 96 ASP A O 1
ATOM 767 N N . VAL A 1 97 ? -17.834 -0.350 18.157 1.00 98.88 97 VAL A N 1
ATOM 768 C CA . VAL A 1 97 ? -17.151 -0.212 16.860 1.00 98.88 97 VAL A CA 1
ATOM 769 C C . VAL A 1 97 ? -16.102 -1.309 16.693 1.00 98.88 97 VAL A C 1
ATOM 771 O O . VAL A 1 97 ? -16.053 -1.955 15.645 1.00 98.88 97 VAL A O 1
ATOM 774 N N . LEU A 1 98 ? -15.300 -1.576 17.730 1.00 98.94 98 LEU A N 1
ATOM 775 C CA . LEU A 1 98 ? -14.326 -2.669 17.707 1.00 98.94 98 LEU A CA 1
ATOM 776 C C . LEU A 1 98 ? -15.005 -4.022 17.476 1.00 98.94 98 LEU A C 1
ATOM 778 O O . LEU A 1 98 ? -14.549 -4.799 16.634 1.00 98.94 98 LEU A O 1
ATOM 782 N N . LYS A 1 99 ? -16.106 -4.296 18.181 1.00 98.88 99 LYS A N 1
ATOM 783 C CA . LYS A 1 99 ? -16.874 -5.537 18.034 1.00 98.88 99 LYS A CA 1
ATOM 784 C C . LYS A 1 99 ? -17.441 -5.694 16.619 1.00 98.88 99 LYS A C 1
ATOM 786 O O . LYS A 1 99 ? -17.238 -6.741 16.006 1.00 98.88 99 LYS A O 1
ATOM 791 N N . ILE A 1 100 ? -18.101 -4.660 16.093 1.00 98.88 100 ILE A N 1
ATOM 792 C CA . ILE A 1 100 ? -18.722 -4.649 14.758 1.00 98.88 100 ILE A CA 1
ATOM 793 C C . ILE A 1 100 ? -17.667 -4.880 13.676 1.00 98.88 100 ILE A C 1
ATOM 795 O O . ILE A 1 100 ? -17.814 -5.776 12.841 1.00 98.88 100 ILE A O 1
ATOM 799 N N . VAL A 1 101 ? -16.580 -4.103 13.708 1.00 98.94 101 VAL A N 1
ATOM 800 C CA . VAL A 1 101 ? -15.502 -4.201 12.719 1.00 98.94 101 VAL A CA 1
ATOM 801 C C . VAL A 1 101 ? -14.835 -5.571 12.783 1.00 98.94 101 VAL A C 1
ATOM 803 O O . VAL A 1 101 ? -14.674 -6.210 11.745 1.00 98.94 101 VAL A O 1
ATOM 806 N N . THR A 1 102 ? -14.511 -6.067 13.980 1.00 98.94 102 THR A N 1
ATOM 807 C CA . THR A 1 102 ? -13.892 -7.390 14.152 1.00 98.94 102 THR A CA 1
ATOM 808 C C . THR A 1 102 ? -14.773 -8.497 13.581 1.00 98.94 102 THR A C 1
ATOM 810 O O . THR A 1 102 ? -14.299 -9.321 12.798 1.00 98.94 102 THR A O 1
ATOM 813 N N . GLN A 1 103 ? -16.066 -8.497 13.921 1.00 98.88 103 GLN A N 1
ATOM 814 C CA . GLN A 1 103 ? -17.007 -9.492 13.418 1.00 98.88 103 GLN A CA 1
ATOM 815 C C . GLN A 1 103 ? -17.088 -9.460 11.887 1.00 98.88 103 GLN A C 1
ATOM 817 O O . GLN A 1 103 ? -16.966 -10.500 11.239 1.00 98.88 103 GLN A O 1
ATOM 822 N N . ARG A 1 104 ? -17.241 -8.273 11.292 1.00 98.81 104 ARG A N 1
ATOM 823 C CA . ARG A 1 104 ? -17.365 -8.135 9.836 1.00 98.81 104 ARG A CA 1
ATOM 824 C C . ARG A 1 104 ? -16.078 -8.505 9.110 1.00 98.81 104 ARG A C 1
ATOM 826 O O . ARG A 1 104 ? -16.153 -9.139 8.062 1.00 98.81 104 ARG A O 1
ATOM 833 N N . VAL A 1 105 ? -14.906 -8.190 9.661 1.00 98.88 105 VAL A N 1
ATOM 834 C CA . VAL A 1 105 ? -13.619 -8.648 9.111 1.00 98.88 105 VAL A CA 1
ATOM 835 C C . VAL A 1 105 ? -13.552 -10.175 9.106 1.00 98.88 105 VAL A C 1
ATOM 837 O O . VAL A 1 105 ? -13.298 -10.755 8.053 1.00 98.88 105 VAL A O 1
ATOM 840 N N . LEU A 1 106 ? -13.862 -10.842 10.224 1.00 98.81 106 LEU A N 1
ATOM 841 C CA . LEU A 1 106 ? -13.898 -12.310 10.296 1.00 98.81 106 LEU A CA 1
ATOM 842 C C . LEU A 1 106 ? -14.879 -12.912 9.277 1.00 98.81 106 LEU A C 1
ATOM 844 O O . LEU A 1 106 ? -14.550 -13.876 8.587 1.00 98.81 106 LEU A O 1
ATOM 848 N N . GLU A 1 107 ? -16.066 -12.323 9.120 1.00 98.50 107 GLU A N 1
ATOM 849 C CA . GLU A 1 107 ? -17.042 -12.741 8.107 1.00 98.50 107 GLU A CA 1
ATOM 850 C C . GLU A 1 107 ? -16.518 -12.575 6.672 1.00 98.50 107 GLU A C 1
ATOM 852 O O . GLU A 1 107 ? -16.747 -13.449 5.831 1.00 98.50 107 GLU A O 1
ATOM 857 N N . ARG A 1 108 ? -15.802 -11.481 6.372 1.00 98.25 108 ARG A N 1
ATOM 858 C CA . ARG A 1 108 ? -15.166 -11.271 5.062 1.00 98.25 108 ARG A CA 1
ATOM 859 C C . ARG A 1 108 ? -14.041 -12.271 4.806 1.00 98.25 108 ARG A C 1
ATOM 861 O O . ARG A 1 108 ? -13.951 -12.766 3.686 1.00 98.25 108 ARG A O 1
ATOM 868 N N . ILE A 1 109 ? -13.245 -12.610 5.822 1.00 98.50 109 ILE A N 1
ATOM 869 C CA . ILE A 1 109 ? -12.177 -13.614 5.708 1.00 98.50 109 ILE A CA 1
ATOM 870 C C . ILE A 1 109 ? -12.763 -15.005 5.456 1.00 98.50 109 ILE A C 1
ATOM 872 O O . ILE A 1 109 ? -12.330 -15.688 4.533 1.00 98.50 109 ILE A O 1
ATOM 876 N N . ARG A 1 110 ? -13.804 -15.414 6.194 1.00 98.00 110 ARG A N 1
ATOM 877 C CA . ARG A 1 110 ? -14.478 -16.715 5.993 1.00 98.00 110 ARG A CA 1
ATOM 878 C C . ARG A 1 110 ? -15.037 -16.888 4.578 1.00 98.00 110 ARG A C 1
ATOM 880 O O . ARG A 1 110 ? -15.059 -18.002 4.065 1.00 98.00 110 ARG A O 1
ATOM 887 N N . LYS A 1 111 ? -15.481 -15.797 3.946 1.00 97.00 111 LYS A N 1
ATOM 888 C CA . LYS A 1 111 ? -15.965 -15.794 2.554 1.00 97.00 111 LYS A CA 1
ATOM 889 C C . LYS A 1 111 ? -14.838 -15.853 1.521 1.00 97.00 111 LYS A C 1
ATOM 891 O O . LYS A 1 111 ? -15.112 -16.136 0.360 1.00 97.00 111 LYS A O 1
ATOM 896 N N . ASP A 1 112 ? -13.601 -15.575 1.922 1.00 95.88 112 ASP A N 1
ATOM 897 C CA . ASP A 1 112 ? -12.452 -15.502 1.025 1.00 95.88 112 ASP A CA 1
ATOM 898 C C . ASP A 1 112 ? -11.139 -15.973 1.695 1.00 95.88 112 ASP A C 1
ATOM 900 O O . ASP A 1 112 ? -10.167 -15.217 1.785 1.00 95.88 112 ASP A O 1
ATOM 904 N N . PRO A 1 113 ? -11.071 -17.232 2.172 1.00 91.81 113 PRO A N 1
ATOM 905 C CA . PRO A 1 113 ? -9.978 -17.707 3.028 1.00 91.81 113 PRO A CA 1
ATOM 906 C C . PRO A 1 113 ? -8.636 -17.860 2.296 1.00 91.81 113 PRO A C 1
ATOM 908 O O . PRO A 1 113 ? -7.609 -18.097 2.924 1.00 91.81 113 PRO A O 1
ATOM 911 N N . GLN A 1 114 ? -8.632 -17.751 0.964 1.00 91.38 114 GLN A N 1
ATOM 912 C CA . GLN A 1 114 ? -7.416 -17.806 0.149 1.00 91.38 114 GLN A CA 1
ATOM 913 C C . GLN A 1 114 ? -6.695 -16.455 0.061 1.00 91.38 114 GLN A C 1
ATOM 915 O O . GLN A 1 114 ? -5.549 -16.399 -0.389 1.00 91.38 114 GLN A O 1
ATOM 920 N N . ALA A 1 115 ? -7.355 -15.355 0.429 1.00 95.94 115 ALA A N 1
ATOM 921 C CA . ALA A 1 115 ? -6.710 -14.055 0.455 1.00 95.94 115 ALA A CA 1
ATOM 922 C C . ALA A 1 115 ? -5.754 -13.944 1.646 1.00 95.94 115 ALA A C 1
ATOM 924 O O . ALA A 1 115 ? -6.038 -14.400 2.751 1.00 95.94 115 ALA A O 1
ATOM 925 N N . LYS A 1 116 ? -4.616 -13.288 1.417 1.00 95.62 116 LYS A N 1
ATOM 926 C CA . LYS A 1 116 ? -3.602 -13.071 2.454 1.00 95.62 116 LYS A CA 1
ATOM 927 C C . LYS A 1 116 ? -3.811 -11.763 3.218 1.00 95.62 116 LYS A C 1
ATOM 929 O O . LYS A 1 116 ? -3.328 -11.644 4.337 1.00 95.62 116 LYS A O 1
ATOM 934 N N . LEU A 1 117 ? -4.477 -10.784 2.608 1.00 97.88 117 LEU A N 1
ATOM 935 C CA . LEU A 1 117 ? -4.567 -9.414 3.107 1.00 97.88 117 LEU A CA 1
ATOM 936 C C . LEU A 1 117 ? -6.018 -8.961 3.231 1.00 97.88 117 LEU A C 1
ATOM 938 O O . LEU A 1 117 ? -6.819 -9.187 2.324 1.00 97.88 117 LEU A O 1
ATOM 942 N N . PHE A 1 118 ? -6.321 -8.254 4.313 1.00 98.69 118 PHE A N 1
ATOM 943 C CA . PHE A 1 118 ? -7.599 -7.574 4.510 1.00 98.69 118 PHE A CA 1
ATOM 944 C C . PHE A 1 118 ? -7.334 -6.218 5.160 1.00 98.69 118 PHE A C 1
ATOM 946 O O . PHE A 1 118 ? -6.675 -6.150 6.197 1.00 98.69 118 PHE A O 1
ATOM 953 N N . SER A 1 119 ? -7.818 -5.138 4.549 1.00 98.62 119 SER A N 1
ATOM 954 C CA . SER A 1 119 ? -7.617 -3.794 5.093 1.00 98.62 119 SER A CA 1
ATOM 955 C C . SER A 1 119 ? -8.627 -3.469 6.192 1.00 98.62 119 SER A C 1
ATOM 957 O O . SER A 1 119 ? -9.837 -3.627 6.008 1.00 98.62 119 SER A O 1
ATOM 959 N N . VAL A 1 120 ? -8.139 -2.920 7.301 1.00 98.81 120 VAL A N 1
ATOM 960 C CA . VAL A 1 120 ? -8.920 -2.236 8.341 1.00 98.81 120 VAL A CA 1
ATOM 961 C C . VAL A 1 120 ? -8.332 -0.842 8.473 1.00 98.81 120 VAL A C 1
ATOM 963 O O . VAL A 1 120 ? -7.386 -0.624 9.221 1.00 98.81 120 VAL A O 1
ATOM 966 N N . SER A 1 121 ? -8.842 0.092 7.675 1.00 98.06 121 SER A N 1
ATOM 967 C CA . SER A 1 121 ? -8.142 1.350 7.413 1.00 98.06 121 SER A CA 1
ATOM 968 C C . SER A 1 121 ? -9.080 2.547 7.320 1.00 98.06 121 SER A C 1
ATOM 970 O O . SER A 1 121 ? -10.179 2.431 6.773 1.00 98.06 121 SER A O 1
ATOM 972 N N . GLN A 1 122 ? -8.576 3.708 7.743 1.00 97.56 122 GLN A N 1
ATOM 973 C CA . GLN A 1 122 ? -9.253 5.003 7.645 1.00 97.56 122 GLN A CA 1
ATOM 974 C C . GLN A 1 122 ? -9.846 5.287 6.260 1.00 97.56 122 GLN A C 1
ATOM 976 O O . GLN A 1 122 ? -9.233 4.973 5.236 1.00 97.56 122 GLN A O 1
ATOM 981 N N . ASN A 1 123 ? -10.998 5.957 6.234 1.00 97.69 123 ASN A N 1
ATOM 982 C CA . ASN A 1 123 ? -11.573 6.543 5.023 1.00 97.69 123 ASN A CA 1
ATOM 983 C C . ASN A 1 123 ? -10.650 7.647 4.472 1.00 97.69 123 ASN A C 1
ATOM 985 O O . ASN A 1 123 ? -9.774 8.139 5.188 1.00 97.69 123 ASN A O 1
ATOM 989 N N . ASP A 1 124 ? -10.840 8.065 3.222 1.00 95.38 124 ASP A N 1
ATOM 990 C CA . ASP A 1 124 ? -10.019 9.111 2.590 1.00 95.38 124 ASP A CA 1
ATOM 991 C C . ASP A 1 124 ? -10.424 10.535 3.024 1.00 95.38 124 ASP A C 1
ATOM 993 O O . ASP A 1 124 ? -10.700 11.411 2.211 1.00 95.38 124 ASP A O 1
ATOM 997 N N . TRP A 1 125 ? -10.510 10.763 4.338 1.00 95.06 125 TRP A N 1
ATOM 998 C CA . TRP A 1 125 ? -10.977 12.014 4.941 1.00 95.06 125 TRP A CA 1
ATOM 999 C C . TRP A 1 125 ? -10.047 12.496 6.055 1.00 95.06 125 TRP A C 1
ATOM 1001 O O . TRP A 1 125 ? -9.383 11.702 6.718 1.00 95.06 125 TRP A O 1
ATOM 1011 N N . ARG A 1 126 ? -10.052 13.808 6.321 1.00 93.38 126 ARG A N 1
ATOM 1012 C CA . ARG A 1 126 ? -9.125 14.486 7.254 1.00 93.38 126 ARG A CA 1
ATOM 1013 C C . ARG A 1 126 ? -9.730 14.840 8.614 1.00 93.38 126 ARG A C 1
ATOM 1015 O O . ARG A 1 126 ? -9.247 15.750 9.276 1.00 93.38 126 ARG A O 1
ATOM 1022 N N . ASN A 1 127 ? -10.777 14.129 9.016 1.00 95.50 127 ASN A N 1
ATOM 1023 C CA . ASN A 1 127 ? -11.501 14.361 10.262 1.00 95.50 127 ASN A CA 1
ATOM 1024 C C . ASN A 1 127 ? -11.253 13.203 11.246 1.00 95.50 127 ASN A C 1
ATOM 1026 O O . ASN A 1 127 ? -12.125 12.341 11.373 1.00 95.50 127 ASN A O 1
ATOM 1030 N N . PRO A 1 128 ? -10.076 13.115 11.902 1.00 96.06 128 PRO A N 1
ATOM 1031 C CA . PRO A 1 128 ? -9.878 12.142 12.973 1.00 96.06 128 PRO A CA 1
ATOM 1032 C C . PRO A 1 128 ? -10.883 12.374 14.105 1.00 96.06 128 PRO A C 1
ATOM 1034 O O . PRO A 1 128 ? -11.367 13.484 14.310 1.00 96.06 128 PRO A O 1
ATOM 1037 N N . CYS A 1 129 ? -11.179 11.324 14.870 1.00 98.12 129 CYS A N 1
ATOM 1038 C CA . CYS A 1 129 ? -12.006 11.461 16.061 1.00 98.12 129 CYS A CA 1
ATOM 1039 C C . CYS A 1 129 ? -11.223 12.186 17.169 1.00 98.12 129 CYS A C 1
ATOM 1041 O O . CYS A 1 129 ? -10.205 11.692 17.645 1.00 98.12 129 CYS A O 1
ATOM 1043 N N . GLU A 1 130 ? -11.732 13.329 17.617 1.00 97.88 130 GLU A N 1
ATOM 1044 C CA . GLU A 1 130 ? -11.147 14.180 18.660 1.00 97.88 130 GLU A CA 1
ATOM 1045 C C . GLU A 1 130 ? -11.767 13.933 20.044 1.00 97.88 130 GLU A C 1
ATOM 1047 O O . GLU A 1 130 ? -11.520 14.699 20.980 1.00 97.88 130 GLU A O 1
ATOM 1052 N N . CYS A 1 131 ? -12.579 12.878 20.198 1.00 98.56 131 CYS A N 1
ATOM 1053 C CA . CYS A 1 131 ? -13.205 12.575 21.482 1.00 98.56 131 CYS A CA 1
ATOM 1054 C C . CYS A 1 131 ? -12.127 12.356 22.566 1.00 98.56 131 CYS A C 1
ATOM 1056 O O . CYS A 1 131 ? -11.017 11.910 22.245 1.00 98.56 131 CYS A O 1
ATOM 1058 N N . PRO A 1 132 ? -12.426 12.605 23.857 1.00 98.56 132 PRO A N 1
ATOM 1059 C CA . PRO A 1 132 ? -11.411 12.585 24.915 1.00 98.56 132 PRO A CA 1
ATOM 1060 C C . PRO A 1 132 ? -10.572 11.300 24.974 1.00 98.56 132 PRO A C 1
ATOM 1062 O O . PRO A 1 132 ? -9.373 11.360 25.232 1.00 98.56 132 PRO A O 1
ATOM 1065 N N . ALA A 1 133 ? -11.178 10.144 24.688 1.00 98.62 133 ALA A N 1
ATOM 1066 C CA . ALA A 1 133 ? -10.485 8.859 24.699 1.00 98.62 133 ALA A CA 1
ATOM 1067 C C . ALA A 1 133 ? -9.503 8.691 23.522 1.00 98.62 133 ALA A C 1
ATOM 1069 O O . ALA A 1 133 ? -8.366 8.277 23.745 1.00 98.62 133 ALA A O 1
ATOM 1070 N N . CYS A 1 134 ? -9.908 9.034 22.291 1.00 98.62 134 CYS A N 1
ATOM 1071 C CA . CYS A 1 134 ? -9.017 9.005 21.120 1.00 98.62 134 CYS A CA 1
ATOM 1072 C C . CYS A 1 134 ? -7.876 10.017 21.297 1.00 98.62 134 CYS A C 1
ATOM 1074 O O . CYS A 1 134 ? -6.701 9.678 21.164 1.00 98.62 134 CYS A O 1
ATOM 1076 N N . LYS A 1 135 ? -8.218 11.239 21.722 1.00 98.50 135 LYS A N 1
ATOM 1077 C CA . LYS A 1 135 ? -7.251 12.308 21.976 1.00 98.50 135 LYS A CA 1
ATOM 1078 C C . LYS A 1 135 ? -6.199 11.911 23.016 1.00 98.50 135 LYS A C 1
ATOM 1080 O O . LYS A 1 135 ? -5.016 12.127 22.784 1.00 98.50 135 LYS A O 1
ATOM 1085 N N . ALA A 1 136 ? -6.601 11.277 24.118 1.00 98.69 136 ALA A N 1
ATOM 1086 C CA . ALA A 1 136 ? -5.666 10.836 25.154 1.00 98.69 136 ALA A CA 1
ATOM 1087 C C . ALA A 1 136 ? -4.643 9.801 24.646 1.00 98.69 136 ALA A C 1
ATOM 1089 O O . ALA A 1 136 ? -3.491 9.795 25.085 1.00 98.69 136 ALA A O 1
ATOM 1090 N N . ILE A 1 137 ? -5.045 8.917 23.724 1.00 98.69 137 ILE A N 1
ATOM 1091 C CA . ILE A 1 137 ? -4.118 7.985 23.072 1.00 98.69 137 ILE A CA 1
ATOM 1092 C C . ILE A 1 137 ? -3.170 8.761 22.159 1.00 98.69 137 ILE A C 1
ATOM 1094 O O . ILE A 1 137 ? -1.956 8.613 22.279 1.00 98.69 137 ILE A O 1
ATOM 1098 N N . ASP A 1 138 ? -3.705 9.610 21.290 1.00 98.44 138 ASP A N 1
ATOM 1099 C CA . ASP A 1 138 ? -2.907 10.300 20.278 1.00 98.44 138 ASP A CA 1
ATOM 1100 C C . ASP A 1 138 ? -1.911 11.295 20.888 1.00 98.44 138 ASP A C 1
ATOM 1102 O O . ASP A 1 138 ? -0.784 11.398 20.410 1.00 98.44 138 ASP A O 1
ATOM 1106 N N . GLU A 1 139 ? -2.264 11.970 21.987 1.00 98.44 139 GLU A N 1
ATOM 1107 C CA . GLU A 1 139 ? -1.350 12.840 22.740 1.00 98.44 139 GLU A CA 1
ATOM 1108 C C . GLU A 1 139 ? -0.202 12.047 23.376 1.00 98.44 139 GLU A C 1
ATOM 1110 O O . GLU A 1 139 ? 0.964 12.444 23.274 1.00 98.44 139 GLU A O 1
ATOM 1115 N N . ARG A 1 140 ? -0.504 10.892 23.984 1.00 98.25 140 ARG A N 1
ATOM 11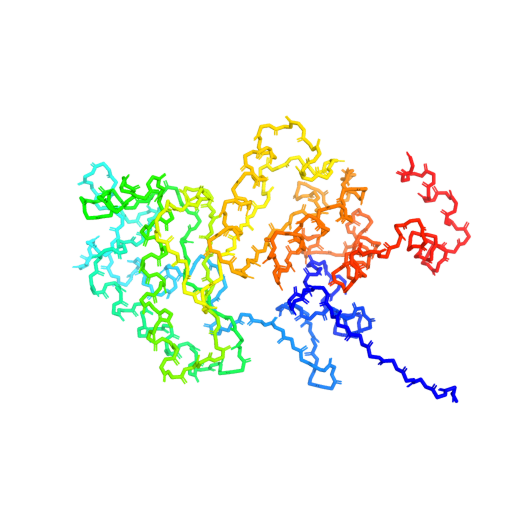16 C CA . ARG A 1 140 ? 0.512 9.999 24.563 1.00 98.25 140 ARG A CA 1
ATOM 1117 C C . ARG A 1 140 ? 1.461 9.460 23.492 1.00 98.25 140 ARG A C 1
ATOM 1119 O O . ARG A 1 140 ? 2.673 9.390 23.711 1.00 98.25 140 ARG A O 1
ATOM 1126 N N . GLU A 1 141 ? 0.915 9.069 22.346 1.00 98.44 141 GLU A N 1
ATOM 1127 C CA . GLU A 1 141 ? 1.679 8.508 21.231 1.00 98.44 141 GLU A CA 1
ATOM 1128 C C . GLU A 1 141 ? 2.340 9.586 20.359 1.00 98.44 141 GLU A C 1
ATOM 1130 O O . GLU A 1 141 ? 3.254 9.273 19.601 1.00 98.44 141 GLU A O 1
ATOM 1135 N N . GLY A 1 142 ? 1.921 10.849 20.475 1.00 98.06 142 GLY A N 1
ATOM 1136 C CA . GLY A 1 142 ? 2.358 11.959 19.627 1.00 98.06 142 GLY A CA 1
ATOM 1137 C C . GLY A 1 142 ? 1.888 11.866 18.170 1.00 98.06 142 GLY A C 1
ATOM 1138 O O . GLY A 1 142 ? 2.485 12.511 17.313 1.00 98.06 142 GLY A O 1
ATOM 1139 N N . SER A 1 143 ? 0.880 11.040 17.874 1.00 97.88 143 SER A N 1
ATOM 1140 C CA . SER A 1 143 ? 0.361 10.806 16.522 1.00 97.88 143 SER A CA 1
ATOM 1141 C C . SER A 1 143 ? -1.014 10.135 16.555 1.00 97.88 143 SER A C 1
ATOM 1143 O O . SER A 1 143 ? -1.236 9.232 17.362 1.00 97.88 143 SER A O 1
ATOM 1145 N N . HIS A 1 144 ? -1.881 10.473 15.592 1.00 97.94 144 HIS A N 1
ATOM 1146 C CA . HIS A 1 144 ? -3.153 9.777 15.342 1.00 97.94 144 HIS A CA 1
ATOM 1147 C C . HIS A 1 144 ? -2.995 8.312 14.907 1.00 97.94 144 HIS A C 1
ATOM 1149 O O . HIS A 1 144 ? -3.932 7.515 14.997 1.00 97.94 144 HIS A O 1
ATOM 1155 N N . ALA A 1 145 ? -1.798 7.919 14.462 1.00 98.38 145 ALA A N 1
ATOM 1156 C CA . ALA A 1 145 ? -1.478 6.514 14.244 1.00 98.38 145 ALA A CA 1
ATOM 1157 C C . ALA A 1 145 ? -1.556 5.697 15.547 1.00 98.38 145 ALA A C 1
ATOM 1159 O O . ALA A 1 145 ? -1.779 4.489 15.494 1.00 98.38 145 ALA A O 1
ATOM 1160 N N . GLY A 1 146 ? -1.417 6.342 16.712 1.00 98.44 146 GLY A N 1
ATOM 1161 C CA . GLY A 1 146 ? -1.551 5.706 18.018 1.00 98.44 146 GLY A CA 1
ATOM 1162 C C . GLY A 1 146 ? -2.902 5.021 18.191 1.00 98.44 146 GLY A C 1
ATOM 1163 O O . GLY A 1 146 ? -2.967 3.822 18.482 1.00 98.44 146 GLY A O 1
ATOM 1164 N N . THR A 1 147 ? -3.980 5.763 17.942 1.00 98.44 147 THR A N 1
ATOM 1165 C CA . THR A 1 147 ? -5.346 5.239 18.008 1.00 98.44 147 THR A CA 1
ATOM 1166 C C . THR A 1 147 ? -5.606 4.170 16.939 1.00 98.44 147 THR A C 1
ATOM 1168 O O . THR A 1 147 ? -6.160 3.117 17.264 1.00 98.44 147 THR A O 1
ATOM 1171 N N . ILE A 1 148 ? -5.140 4.363 15.695 1.00 98.50 148 ILE A N 1
ATOM 1172 C CA . ILE A 1 148 ? -5.295 3.358 14.624 1.00 98.50 148 ILE A CA 1
ATOM 1173 C C . ILE A 1 148 ? -4.608 2.040 14.983 1.00 98.50 148 ILE A C 1
ATOM 1175 O O . ILE A 1 148 ? -5.247 0.991 14.941 1.00 98.50 148 ILE A O 1
ATOM 1179 N N . ILE A 1 149 ? -3.327 2.067 15.356 1.00 98.81 149 ILE A N 1
ATOM 1180 C CA . ILE A 1 149 ? -2.579 0.836 15.638 1.00 98.81 149 ILE A CA 1
ATOM 1181 C C . ILE A 1 149 ? -3.135 0.130 16.876 1.00 98.81 149 ILE A C 1
ATOM 1183 O O . ILE A 1 149 ? -3.258 -1.093 16.869 1.00 98.81 149 ILE A O 1
ATOM 1187 N N . THR A 1 150 ? -3.551 0.874 17.904 1.00 98.81 150 THR A N 1
ATOM 1188 C CA . THR A 1 150 ? -4.204 0.290 19.089 1.00 98.81 150 THR A CA 1
ATOM 1189 C C . THR A 1 150 ? -5.476 -0.479 18.716 1.00 98.81 150 THR A C 1
ATOM 1191 O O . THR A 1 150 ? -5.713 -1.577 19.221 1.00 98.81 150 THR A O 1
ATOM 1194 N N . PHE A 1 151 ? -6.288 0.067 17.812 1.00 98.94 151 PHE A N 1
ATOM 1195 C CA . PHE A 1 151 ? -7.512 -0.577 17.341 1.00 98.94 151 PHE A CA 1
ATOM 1196 C C . PHE A 1 151 ? -7.233 -1.774 16.428 1.00 98.94 151 PHE A C 1
ATOM 1198 O O . PHE A 1 151 ? -7.717 -2.879 16.671 1.00 98.94 151 PHE A O 1
ATOM 1205 N N . VAL A 1 152 ? -6.407 -1.576 15.399 1.00 98.88 152 VAL A N 1
ATOM 1206 C CA . VAL A 1 152 ? -6.093 -2.602 14.397 1.00 98.88 152 VAL A CA 1
ATOM 1207 C C . VAL A 1 152 ? -5.385 -3.799 15.033 1.00 98.88 152 VAL A C 1
ATOM 1209 O O . VAL A 1 152 ? -5.662 -4.933 14.651 1.00 98.88 152 VAL A O 1
ATOM 1212 N N . ASN A 1 153 ? -4.554 -3.588 16.058 1.00 98.94 153 ASN A N 1
ATOM 1213 C CA . ASN A 1 153 ? -3.951 -4.678 16.823 1.00 98.94 153 ASN A CA 1
ATOM 1214 C C . ASN A 1 153 ? -5.000 -5.593 17.474 1.00 98.94 153 ASN A C 1
ATOM 1216 O O . ASN A 1 153 ? -4.833 -6.809 17.451 1.00 98.94 153 ASN A O 1
ATOM 1220 N N . GLN A 1 154 ? -6.082 -5.040 18.027 1.00 98.88 154 GLN A N 1
ATOM 1221 C CA . GLN A 1 154 ? -7.141 -5.840 18.655 1.00 98.88 154 GLN A CA 1
ATOM 1222 C C . GLN A 1 154 ? -7.929 -6.643 17.612 1.00 98.88 154 GLN A C 1
ATOM 1224 O O . GLN A 1 154 ? -8.213 -7.822 17.824 1.00 98.88 154 GLN A O 1
ATOM 1229 N N . VAL A 1 155 ? -8.214 -6.043 16.450 1.00 98.94 155 VAL A N 1
ATOM 1230 C CA . VAL A 1 155 ? -8.838 -6.760 15.325 1.00 98.94 155 VAL A CA 1
ATOM 1231 C C . VAL A 1 155 ? -7.924 -7.888 14.838 1.00 98.94 155 VAL A C 1
ATOM 1233 O O . VAL A 1 155 ? -8.366 -9.023 14.673 1.00 98.94 155 VAL A O 1
ATOM 1236 N N . ALA A 1 156 ? -6.635 -7.601 14.652 1.00 98.88 156 ALA A N 1
ATOM 1237 C CA . ALA A 1 156 ? -5.655 -8.568 14.176 1.00 98.88 156 ALA A CA 1
ATOM 1238 C C . ALA A 1 156 ? -5.423 -9.720 15.167 1.00 98.88 156 ALA A C 1
ATOM 1240 O O . ALA A 1 156 ? -5.222 -10.854 14.739 1.00 98.88 156 ALA A O 1
ATOM 1241 N N . GLU A 1 157 ? -5.501 -9.464 16.474 1.00 98.88 157 GLU A N 1
ATOM 1242 C CA . GLU A 1 157 ? -5.473 -10.506 17.506 1.00 98.88 157 GLU A CA 1
ATOM 1243 C C . GLU A 1 157 ? -6.672 -11.452 17.410 1.00 98.88 157 GLU A C 1
ATOM 1245 O O . GLU A 1 157 ? -6.519 -12.665 17.537 1.00 98.88 157 GLU A O 1
ATOM 1250 N N . ALA A 1 158 ? -7.874 -10.916 17.188 1.00 98.81 158 ALA A N 1
ATOM 1251 C CA . ALA A 1 158 ? -9.062 -11.741 17.003 1.00 98.81 158 ALA A CA 1
ATOM 1252 C C . ALA A 1 158 ? -8.982 -12.567 15.711 1.00 98.81 158 ALA A C 1
ATOM 1254 O O . ALA A 1 158 ? -9.326 -13.746 15.719 1.00 98.81 158 ALA A O 1
ATOM 1255 N N . VAL A 1 159 ? -8.477 -11.970 14.628 1.00 98.75 159 VAL A N 1
ATOM 1256 C CA . VAL A 1 159 ? -8.274 -12.653 13.343 1.00 98.75 159 VAL A CA 1
ATOM 1257 C C . VAL A 1 159 ? -7.273 -13.796 13.461 1.00 98.75 159 VAL A C 1
ATOM 1259 O O . VAL A 1 159 ? -7.543 -14.881 12.958 1.00 98.75 159 VAL A O 1
ATOM 1262 N N . GLU A 1 160 ? -6.152 -13.592 14.152 1.00 98.56 160 GLU A N 1
ATOM 1263 C CA . GLU A 1 160 ? -5.093 -14.598 14.302 1.00 98.56 160 GLU A CA 1
ATOM 1264 C C . GLU A 1 160 ? -5.593 -15.908 14.932 1.00 98.56 160 GLU A C 1
ATOM 1266 O O . GLU A 1 160 ? -5.127 -16.984 14.561 1.00 98.56 160 GLU A O 1
ATOM 1271 N N . LYS A 1 161 ? -6.584 -15.832 15.833 1.00 98.38 161 LYS A N 1
ATOM 1272 C CA . LYS A 1 161 ? -7.172 -17.005 16.508 1.00 98.38 161 LYS A CA 1
ATOM 1273 C C . LYS A 1 161 ? -7.823 -17.993 15.536 1.00 98.38 161 LYS A C 1
ATOM 1275 O O . LYS A 1 161 ? -7.842 -19.186 15.819 1.00 98.38 161 LYS A O 1
ATOM 1280 N N . GLU A 1 162 ? -8.359 -17.506 14.418 1.00 97.62 162 GLU A N 1
ATOM 1281 C CA . GLU A 1 162 ? -9.016 -18.328 13.391 1.00 97.62 162 GLU A CA 1
ATOM 1282 C C . GLU A 1 162 ? -8.183 -18.440 12.103 1.00 97.62 162 GLU A C 1
ATOM 1284 O O . GLU A 1 162 ? -8.235 -19.456 11.410 1.00 97.62 162 GLU A O 1
ATOM 1289 N N . PHE A 1 163 ? -7.396 -17.410 11.781 1.00 98.00 163 PHE A N 1
ATOM 1290 C CA . PHE A 1 163 ? -6.687 -17.254 10.510 1.00 98.00 163 PHE A CA 1
ATOM 1291 C C . PHE A 1 163 ? -5.237 -16.785 10.733 1.00 98.00 163 PHE A C 1
ATOM 1293 O O . PHE A 1 163 ? -4.889 -15.650 10.396 1.00 98.00 163 PHE A O 1
ATOM 1300 N N . PRO A 1 164 ? -4.343 -17.650 11.249 1.00 96.94 164 PRO A N 1
ATOM 1301 C CA . PRO A 1 164 ? -2.986 -17.260 11.657 1.00 96.94 164 PRO A CA 1
ATOM 1302 C C . PRO A 1 164 ? -2.087 -16.790 10.500 1.00 96.94 164 PRO A C 1
ATOM 1304 O O . PRO A 1 164 ? -1.078 -16.126 10.717 1.00 96.94 164 PRO A O 1
ATOM 1307 N N . ASN A 1 165 ? -2.447 -17.111 9.254 1.00 95.12 165 ASN A N 1
ATOM 1308 C CA . ASN A 1 165 ? -1.679 -16.738 8.061 1.00 95.12 165 ASN A CA 1
ATOM 1309 C C . ASN A 1 165 ? -2.157 -15.434 7.393 1.00 95.12 165 ASN A C 1
ATOM 1311 O O . ASN A 1 165 ? -1.580 -15.026 6.380 1.00 95.12 165 ASN A O 1
ATOM 1315 N N . VAL A 1 166 ? -3.208 -14.799 7.925 1.00 97.94 166 VAL A N 1
ATOM 1316 C CA . VAL A 1 166 ? -3.771 -13.554 7.392 1.00 97.94 166 VAL A CA 1
ATOM 1317 C C . VAL A 1 166 ? -3.043 -12.344 7.966 1.00 97.94 166 VAL A C 1
ATOM 1319 O O . VAL A 1 166 ? -2.743 -12.274 9.157 1.00 97.94 166 VAL A O 1
ATOM 1322 N N . TRP A 1 167 ? -2.788 -11.363 7.105 1.00 98.31 167 TRP A N 1
ATOM 1323 C CA . TRP A 1 167 ? -2.287 -10.049 7.478 1.00 98.31 167 TRP A CA 1
ATOM 1324 C C . TRP A 1 167 ? -3.408 -9.014 7.422 1.00 98.31 167 TRP A C 1
ATOM 1326 O O . TRP A 1 167 ? -4.157 -8.938 6.444 1.00 98.31 167 TRP A O 1
ATOM 1336 N N . ILE A 1 168 ? -3.484 -8.188 8.461 1.00 98.81 168 ILE A N 1
ATOM 1337 C CA . ILE A 1 168 ? -4.361 -7.026 8.514 1.00 98.81 168 ILE A CA 1
ATOM 1338 C C . ILE A 1 168 ? -3.567 -5.800 8.097 1.00 98.81 168 ILE A C 1
ATOM 1340 O O . ILE A 1 168 ? -2.582 -5.424 8.727 1.00 98.81 168 ILE A O 1
ATOM 1344 N N . GLU A 1 169 ? -3.988 -5.186 7.005 1.00 98.69 169 GLU A N 1
ATOM 1345 C CA . GLU A 1 169 ? -3.366 -3.973 6.496 1.00 98.69 169 GLU A CA 1
ATOM 1346 C C . GLU A 1 169 ? -4.088 -2.742 7.051 1.00 98.69 169 GLU A C 1
ATOM 1348 O O . GLU A 1 169 ? -5.299 -2.764 7.275 1.00 98.69 169 GLU A O 1
ATOM 1353 N N . THR A 1 170 ? -3.341 -1.667 7.294 1.00 98.75 170 THR A N 1
ATOM 1354 C CA . THR A 1 170 ? -3.919 -0.356 7.599 1.00 98.75 170 THR A CA 1
ATOM 1355 C C . THR A 1 170 ? -3.088 0.746 6.971 1.00 98.75 170 THR A C 1
ATOM 1357 O O . THR A 1 170 ? -1.865 0.649 6.893 1.00 98.75 170 THR A O 1
ATOM 1360 N N . LEU A 1 171 ? -3.738 1.836 6.581 1.00 98.38 171 LEU A N 1
ATOM 1361 C CA . LEU A 1 171 ? -3.054 3.027 6.100 1.00 98.38 171 LEU A CA 1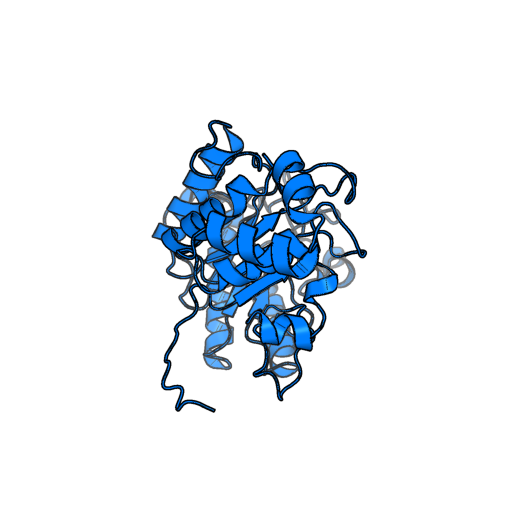
ATOM 1362 C C . LEU A 1 171 ? -2.363 3.775 7.251 1.00 98.38 171 LEU A C 1
ATOM 1364 O O . LEU A 1 171 ? -2.949 3.974 8.315 1.00 98.38 171 LEU A O 1
ATOM 1368 N N . ALA A 1 172 ? -1.141 4.228 6.984 1.00 97.44 172 ALA A N 1
ATOM 1369 C CA . ALA A 1 172 ? -0.442 5.301 7.680 1.00 97.44 172 ALA A CA 1
ATOM 1370 C C . ALA A 1 172 ? -0.360 6.479 6.697 1.00 97.44 172 ALA A C 1
ATOM 1372 O O . ALA A 1 172 ? 0.620 6.663 5.972 1.00 97.44 172 ALA A O 1
ATOM 1373 N N . TYR A 1 173 ? -1.465 7.215 6.593 1.00 92.50 173 TYR A N 1
ATOM 1374 C CA . TYR A 1 173 ? -1.749 8.122 5.483 1.00 92.50 173 TYR A CA 1
ATOM 1375 C C . TYR A 1 173 ? -2.337 9.438 5.990 1.00 92.50 173 TYR A C 1
ATOM 1377 O O . TYR A 1 173 ? -3.149 9.457 6.917 1.00 92.50 173 TYR A O 1
ATOM 1385 N N . GLN A 1 174 ? -1.945 10.556 5.373 1.00 92.88 174 GLN A N 1
ATOM 1386 C CA . GLN A 1 174 ? -2.368 11.902 5.775 1.00 92.88 174 GLN A CA 1
ATOM 1387 C C . GLN A 1 174 ? -2.170 12.143 7.286 1.00 92.88 174 GLN A C 1
ATOM 1389 O O . GLN A 1 174 ? -1.037 12.240 7.754 1.00 92.88 174 GLN A O 1
ATOM 1394 N N . TYR A 1 175 ? -3.260 12.228 8.056 1.00 94.25 175 TYR A N 1
ATOM 1395 C CA . TYR A 1 175 ? -3.231 12.555 9.481 1.00 94.25 175 TYR A CA 1
ATOM 1396 C C . TYR A 1 175 ? -2.627 11.440 10.355 1.00 94.25 175 TYR A C 1
ATOM 1398 O O . TYR A 1 175 ? -2.248 11.710 11.490 1.00 94.25 175 TYR A O 1
ATOM 1406 N N . THR A 1 176 ? -2.469 10.218 9.832 1.00 96.19 176 THR A N 1
ATOM 1407 C CA . THR A 1 176 ? -1.828 9.078 10.523 1.00 96.19 176 THR A CA 1
ATOM 1408 C C . THR A 1 176 ? -0.467 8.697 9.947 1.00 96.19 176 THR A C 1
ATOM 1410 O O . THR A 1 176 ? 0.069 7.639 10.273 1.00 96.19 176 THR A O 1
ATOM 1413 N N . ARG A 1 177 ? 0.118 9.542 9.087 1.00 96.38 177 ARG A N 1
ATOM 1414 C CA . ARG A 1 177 ? 1.397 9.243 8.423 1.00 96.38 177 ARG A CA 1
ATOM 1415 C C . ARG A 1 177 ? 2.555 9.098 9.414 1.00 96.38 177 ARG A C 1
ATOM 1417 O O . ARG A 1 177 ? 3.368 8.189 9.275 1.00 96.38 177 ARG A O 1
ATOM 1424 N N . THR A 1 178 ? 2.594 9.948 10.438 1.00 97.81 178 THR A N 1
ATOM 1425 C CA . THR A 1 178 ? 3.654 9.934 11.452 1.00 97.81 178 THR A CA 1
ATOM 1426 C C . THR A 1 178 ? 3.530 8.707 12.364 1.00 97.81 178 THR A C 1
ATOM 1428 O O . THR A 1 178 ? 2.447 8.469 12.905 1.00 97.81 178 THR A O 1
ATOM 1431 N N . PRO A 1 179 ? 4.601 7.923 12.574 1.00 98.31 179 PRO A N 1
ATOM 1432 C CA . PRO A 1 179 ? 4.552 6.746 13.436 1.00 98.31 179 PRO A CA 1
ATOM 1433 C C . PRO A 1 179 ? 4.275 7.117 14.904 1.00 98.31 179 PRO A C 1
ATOM 1435 O O . PRO A 1 179 ? 4.713 8.172 15.369 1.00 98.31 179 PRO A O 1
ATOM 1438 N N . PRO A 1 180 ? 3.575 6.258 15.665 1.00 98.44 180 PRO A N 1
ATOM 1439 C CA . PRO A 1 180 ? 3.365 6.481 17.090 1.00 98.44 180 PRO A CA 1
ATOM 1440 C C . PRO A 1 180 ? 4.635 6.199 17.906 1.00 98.44 180 PRO A C 1
ATOM 1442 O O . PRO A 1 180 ? 5.475 5.379 17.532 1.00 98.44 180 PRO A O 1
ATOM 1445 N N . LYS A 1 181 ? 4.776 6.842 19.068 1.00 98.12 181 LYS A N 1
ATOM 1446 C CA . LYS A 1 181 ? 5.976 6.710 19.911 1.00 98.12 181 LYS A CA 1
ATOM 1447 C C . LYS A 1 181 ? 6.129 5.333 20.555 1.00 98.12 181 LYS A C 1
ATOM 1449 O O . LYS A 1 181 ? 7.225 4.766 20.521 1.00 98.12 181 LYS A O 1
ATOM 1454 N N . GLN A 1 182 ? 5.070 4.784 21.148 1.00 96.94 182 GLN A N 1
ATOM 1455 C CA . GLN A 1 182 ? 5.148 3.636 22.062 1.00 96.94 182 GLN A CA 1
ATOM 1456 C C . GLN A 1 182 ? 4.430 2.403 21.524 1.00 96.94 182 GLN A C 1
ATOM 1458 O O . GLN A 1 182 ? 5.011 1.317 21.533 1.00 96.94 182 GLN A O 1
ATOM 1463 N N . VAL A 1 183 ? 3.200 2.552 21.024 1.00 98.38 183 VAL A N 1
ATOM 1464 C CA . VAL A 1 183 ? 2.462 1.408 20.479 1.00 98.38 183 VAL A CA 1
ATOM 1465 C C . VAL A 1 183 ? 3.185 0.849 19.247 1.00 98.38 183 VAL A C 1
ATOM 1467 O O . VAL A 1 183 ? 3.809 1.577 18.469 1.00 98.38 183 VAL A O 1
ATOM 1470 N N . ARG A 1 184 ? 3.160 -0.476 19.092 1.00 98.62 184 ARG A N 1
ATOM 1471 C CA . ARG A 1 184 ? 3.794 -1.195 17.980 1.00 98.62 184 ARG A CA 1
ATOM 1472 C C . ARG A 1 184 ? 2.744 -2.010 17.232 1.00 98.62 184 ARG A C 1
ATOM 1474 O O . ARG A 1 184 ? 1.877 -2.587 17.893 1.00 98.62 184 ARG A O 1
ATOM 1481 N N . PRO A 1 185 ? 2.795 -2.081 15.891 1.00 98.75 185 PRO A N 1
ATOM 1482 C CA . PRO A 1 185 ? 1.977 -3.028 15.141 1.00 98.75 185 PRO A CA 1
ATOM 1483 C C . PRO A 1 185 ? 2.232 -4.466 15.611 1.00 98.75 185 PRO A C 1
ATOM 1485 O O . PRO A 1 185 ? 3.379 -4.840 15.867 1.00 98.75 185 PRO A O 1
ATOM 1488 N N . ARG A 1 186 ? 1.182 -5.289 15.709 1.00 98.62 186 ARG A N 1
ATOM 1489 C CA . ARG A 1 186 ? 1.346 -6.745 15.861 1.00 98.62 186 ARG A CA 1
ATOM 1490 C C . ARG A 1 186 ? 2.078 -7.328 14.650 1.00 98.62 186 ARG A C 1
ATOM 1492 O O . ARG A 1 186 ? 2.091 -6.746 13.570 1.00 98.62 186 ARG A O 1
ATOM 1499 N N . HIS A 1 187 ? 2.627 -8.532 14.805 1.00 98.12 187 HIS A N 1
ATOM 1500 C CA . HIS A 1 187 ? 3.377 -9.213 13.744 1.00 98.12 187 HIS A CA 1
ATOM 1501 C C . HIS A 1 187 ? 2.540 -9.516 12.483 1.00 98.12 187 HIS A C 1
ATOM 1503 O O . HIS A 1 187 ? 3.116 -9.716 11.411 1.00 98.12 187 HIS A O 1
ATOM 1509 N N . ASN A 1 188 ? 1.208 -9.559 12.607 1.00 98.50 188 ASN A N 1
ATOM 1510 C CA . ASN A 1 188 ? 0.249 -9.729 11.518 1.00 98.50 188 ASN A CA 1
ATOM 1511 C C . ASN A 1 188 ? -0.450 -8.415 11.109 1.00 98.50 188 ASN A C 1
ATOM 1513 O O . ASN A 1 188 ? -1.421 -8.464 10.359 1.00 98.50 188 ASN A O 1
ATOM 1517 N N . VAL A 1 189 ? 0.040 -7.255 11.564 1.00 98.81 189 VAL A N 1
ATOM 1518 C CA . VAL A 1 189 ? -0.417 -5.925 11.132 1.00 98.81 189 VAL A CA 1
ATOM 1519 C C . VAL A 1 189 ? 0.618 -5.301 10.200 1.00 98.81 189 VAL A C 1
ATOM 1521 O O . VAL A 1 189 ? 1.806 -5.259 10.516 1.00 98.81 189 VAL A O 1
ATOM 1524 N N . VAL A 1 190 ? 0.165 -4.796 9.053 1.00 98.69 190 VAL A N 1
ATOM 1525 C CA . VAL A 1 190 ? 1.019 -4.235 8.000 1.00 98.69 190 VAL A CA 1
ATOM 1526 C C . VAL A 1 190 ? 0.610 -2.786 7.720 1.00 98.69 190 VAL A C 1
ATOM 1528 O O . VAL A 1 190 ? -0.366 -2.556 7.005 1.00 98.69 190 VAL A O 1
ATOM 1531 N N . PRO A 1 191 ? 1.324 -1.790 8.273 1.00 98.75 191 PRO A N 1
ATOM 1532 C CA . PRO A 1 191 ? 1.121 -0.394 7.906 1.00 98.75 191 PRO A CA 1
ATOM 1533 C C . PRO A 1 191 ? 1.501 -0.137 6.440 1.00 98.75 191 PRO A C 1
ATOM 1535 O O . PRO A 1 191 ? 2.545 -0.607 5.974 1.00 98.75 191 PRO A O 1
ATOM 1538 N N . ARG A 1 192 ? 0.677 0.637 5.728 1.00 98.69 192 ARG A N 1
ATOM 1539 C CA . ARG A 1 192 ? 0.927 1.096 4.357 1.00 98.69 192 ARG A CA 1
ATOM 1540 C C . ARG A 1 192 ? 1.095 2.608 4.298 1.00 98.69 192 ARG A C 1
ATOM 1542 O O . ARG A 1 192 ? 0.168 3.339 4.641 1.00 98.69 192 ARG A O 1
ATOM 1549 N N . LEU A 1 193 ? 2.236 3.065 3.789 1.00 98.50 193 LEU A N 1
ATOM 1550 C CA . LEU A 1 193 ? 2.483 4.482 3.506 1.00 98.50 193 LEU A CA 1
ATOM 1551 C C . LEU A 1 193 ? 2.312 4.783 2.013 1.00 98.50 193 LEU A C 1
ATOM 1553 O O . LEU A 1 193 ? 2.414 3.886 1.177 1.00 98.50 193 LEU A O 1
ATOM 1557 N N . CYS A 1 194 ? 2.057 6.051 1.691 1.00 97.31 194 CYS A N 1
ATOM 1558 C CA . CYS A 1 194 ? 1.859 6.534 0.324 1.00 97.31 194 CYS A CA 1
ATOM 1559 C C . CYS A 1 194 ? 2.819 7.690 0.022 1.00 97.31 194 CYS A C 1
ATOM 1561 O O . CYS A 1 194 ? 2.949 8.577 0.859 1.00 97.31 194 CYS A O 1
ATOM 1563 N N . THR A 1 195 ? 3.423 7.729 -1.166 1.00 96.31 195 THR A N 1
ATOM 1564 C CA . THR A 1 195 ? 4.405 8.767 -1.563 1.00 96.31 195 THR A CA 1
ATOM 1565 C C . THR A 1 195 ? 3.778 10.025 -2.183 1.00 96.31 195 THR A C 1
ATOM 1567 O O . THR A 1 195 ? 4.488 10.824 -2.778 1.00 96.31 195 THR A O 1
ATOM 1570 N N . ILE A 1 196 ? 2.458 10.223 -2.075 1.00 93.00 196 ILE A N 1
ATOM 1571 C CA . ILE A 1 196 ? 1.676 11.163 -2.911 1.00 93.00 196 ILE A CA 1
ATOM 1572 C C . ILE A 1 196 ? 2.194 12.615 -2.922 1.00 93.00 196 ILE A C 1
ATOM 1574 O O . ILE A 1 196 ? 2.064 13.305 -3.930 1.00 93.00 196 ILE A O 1
ATOM 1578 N N . GLU A 1 197 ? 2.763 13.087 -1.816 1.00 92.00 197 GLU A N 1
ATOM 1579 C CA . GLU A 1 197 ? 3.319 14.437 -1.662 1.00 92.00 197 GLU A CA 1
ATOM 1580 C C . GLU A 1 197 ? 4.778 14.598 -2.116 1.00 92.00 197 GLU A C 1
ATOM 1582 O O . GLU A 1 197 ? 5.290 15.715 -2.101 1.00 92.00 197 GLU A O 1
ATOM 1587 N N . CYS A 1 198 ? 5.466 13.510 -2.455 1.00 95.12 198 CYS A N 1
ATOM 1588 C CA . CYS A 1 198 ? 6.897 13.535 -2.729 1.00 95.12 198 CYS A CA 1
ATOM 1589 C C . CYS A 1 198 ? 7.217 14.113 -4.114 1.00 95.12 198 CYS A C 1
ATOM 1591 O O . CYS A 1 198 ? 6.436 14.041 -5.060 1.00 95.12 198 CYS A O 1
ATOM 1593 N N . ASP A 1 199 ? 8.429 14.639 -4.242 1.00 93.62 199 ASP A N 1
ATOM 1594 C CA . ASP A 1 199 ? 9.128 14.748 -5.512 1.00 93.62 199 ASP A CA 1
ATOM 1595 C C . ASP A 1 199 ? 9.515 13.353 -6.012 1.00 93.62 199 ASP A C 1
ATOM 1597 O O . ASP A 1 199 ? 10.048 12.533 -5.260 1.00 93.62 199 ASP A O 1
ATOM 1601 N N . PHE A 1 200 ? 9.268 13.124 -7.300 1.00 93.94 200 PHE A N 1
ATOM 1602 C CA . PHE A 1 200 ? 9.533 11.864 -7.991 1.00 93.94 200 PHE A CA 1
ATOM 1603 C C . PHE A 1 200 ? 10.707 11.965 -8.973 1.00 93.94 200 PHE A C 1
ATOM 1605 O O . PHE A 1 200 ? 11.052 10.968 -9.600 1.00 93.94 200 PHE A O 1
ATOM 1612 N N . SER A 1 201 ? 11.306 13.152 -9.142 1.00 93.19 201 SER A N 1
ATOM 1613 C CA . SER A 1 201 ? 12.423 13.354 -10.077 1.00 93.19 201 SER A CA 1
ATOM 1614 C C . SER A 1 201 ? 13.762 12.823 -9.559 1.00 93.19 201 SER A C 1
ATOM 1616 O O . SER A 1 201 ? 14.648 12.494 -10.346 1.00 93.19 201 SER A O 1
ATOM 1618 N N . HIS A 1 202 ? 13.890 12.684 -8.240 1.00 95.19 202 HIS A N 1
ATOM 1619 C CA . HIS A 1 202 ? 15.043 12.092 -7.572 1.00 95.19 202 HIS A CA 1
ATOM 1620 C C . HIS A 1 202 ? 14.605 10.909 -6.717 1.00 95.19 202 HIS A C 1
ATOM 1622 O O . HIS A 1 202 ? 13.440 10.799 -6.333 1.00 95.19 202 HIS A O 1
ATOM 1628 N N . THR A 1 203 ? 15.561 10.050 -6.364 1.00 96.38 203 THR A N 1
ATOM 1629 C CA . THR A 1 203 ? 15.328 9.028 -5.343 1.00 96.38 203 THR A CA 1
ATOM 1630 C C . THR A 1 203 ? 14.804 9.680 -4.062 1.00 96.38 203 THR A C 1
ATOM 1632 O O . THR A 1 203 ? 15.297 10.738 -3.654 1.00 96.38 203 THR A O 1
ATOM 1635 N N . LEU A 1 204 ? 13.830 9.044 -3.408 1.00 97.00 204 LEU A N 1
ATOM 1636 C CA . LEU A 1 204 ? 13.137 9.600 -2.242 1.00 97.00 204 LEU A CA 1
ATOM 1637 C C . LEU A 1 204 ? 14.087 10.085 -1.138 1.00 97.00 204 LEU A C 1
ATOM 1639 O O . LEU A 1 204 ? 13.843 11.140 -0.563 1.00 97.00 204 LEU A O 1
ATOM 1643 N N . ASP A 1 205 ? 15.175 9.363 -0.868 1.00 96.50 205 ASP A N 1
ATOM 1644 C CA . ASP A 1 205 ? 16.159 9.687 0.173 1.00 96.50 205 ASP A CA 1
ATOM 1645 C C . ASP A 1 205 ? 17.304 10.607 -0.277 1.00 96.50 205 ASP A C 1
ATOM 1647 O O . ASP A 1 205 ? 18.163 10.967 0.530 1.00 96.50 205 ASP A O 1
ATOM 1651 N N . GLN A 1 206 ? 17.302 11.020 -1.544 1.00 96.94 206 GLN A N 1
ATOM 1652 C CA . GLN A 1 206 ? 18.254 11.976 -2.119 1.00 96.94 206 GLN A CA 1
ATOM 1653 C C . GLN A 1 206 ? 17.615 13.340 -2.387 1.00 96.94 206 GLN A C 1
ATOM 1655 O O . GLN A 1 206 ? 18.311 14.358 -2.452 1.00 96.94 206 GLN A O 1
ATOM 1660 N N . SER A 1 207 ? 16.293 13.363 -2.550 1.00 95.75 207 SER A N 1
ATOM 1661 C CA . SER A 1 207 ? 15.531 14.583 -2.753 1.00 95.75 207 SER A CA 1
ATOM 1662 C C . SER A 1 207 ? 15.608 15.501 -1.528 1.00 95.75 207 SER A C 1
ATOM 1664 O O . SER A 1 207 ? 15.478 15.065 -0.386 1.00 95.75 207 SER A O 1
ATOM 1666 N N . ARG A 1 208 ? 15.816 16.801 -1.768 1.00 95.25 208 ARG A N 1
ATOM 1667 C CA . ARG A 1 208 ? 15.933 17.828 -0.714 1.00 95.25 208 ARG A CA 1
ATOM 1668 C C . ARG A 1 208 ? 14.606 18.504 -0.374 1.00 95.25 208 ARG A C 1
ATOM 1670 O O . ARG A 1 208 ? 14.587 19.402 0.466 1.00 95.25 208 ARG A O 1
ATOM 1677 N N . PHE A 1 209 ? 13.516 18.122 -1.040 1.00 96.75 209 PHE A N 1
ATOM 1678 C CA . PHE A 1 209 ? 12.196 18.660 -0.736 1.00 96.75 209 PHE A CA 1
ATOM 1679 C C . PHE A 1 209 ? 11.759 18.235 0.672 1.00 96.75 209 PHE A C 1
ATOM 1681 O O . PHE A 1 209 ? 12.098 17.149 1.162 1.00 96.75 209 PHE A O 1
ATOM 1688 N N . ALA A 1 210 ? 11.039 19.125 1.354 1.00 97.31 210 ALA A N 1
ATOM 1689 C CA . ALA A 1 210 ? 10.644 18.918 2.745 1.00 97.31 210 ALA A CA 1
ATOM 1690 C C . ALA A 1 210 ? 9.697 17.716 2.878 1.00 97.31 210 ALA A C 1
ATOM 1692 O O . ALA A 1 210 ? 9.757 16.970 3.854 1.00 97.31 210 ALA A O 1
ATOM 1693 N N . GLU A 1 211 ? 8.861 17.504 1.866 1.00 96.12 211 GLU A N 1
ATOM 1694 C CA . GLU A 1 211 ? 7.933 16.391 1.739 1.00 96.12 211 GLU A CA 1
ATOM 1695 C C . GLU A 1 211 ? 8.677 15.051 1.712 1.00 96.12 211 GLU A C 1
ATOM 1697 O O . GLU A 1 211 ? 8.371 14.180 2.527 1.00 96.12 211 GLU A O 1
ATOM 1702 N N . ASN A 1 212 ? 9.707 14.920 0.868 1.00 97.50 212 ASN A N 1
ATOM 1703 C CA . ASN A 1 212 ? 10.557 13.728 0.791 1.00 97.50 212 ASN A CA 1
ATOM 1704 C C . ASN A 1 212 ? 11.332 13.497 2.086 1.00 97.50 212 ASN A C 1
ATOM 1706 O O . ASN A 1 212 ? 11.348 12.379 2.595 1.00 97.50 212 ASN A O 1
ATOM 1710 N N . THR A 1 213 ? 11.924 14.553 2.653 1.00 97.62 213 THR A N 1
ATOM 1711 C CA . THR A 1 213 ? 12.659 14.462 3.925 1.00 97.62 213 THR A CA 1
ATOM 1712 C C . THR A 1 213 ? 11.756 13.895 5.019 1.00 97.62 213 THR A C 1
ATOM 1714 O O . THR A 1 213 ? 12.100 12.907 5.667 1.00 97.62 213 THR A O 1
ATOM 1717 N N . LYS A 1 214 ? 10.546 14.451 5.154 1.00 97.25 214 LYS A N 1
ATOM 1718 C CA . LYS A 1 214 ? 9.568 14.001 6.145 1.00 97.25 214 LYS A CA 1
ATOM 1719 C C . LYS A 1 214 ? 9.053 12.589 5.855 1.00 97.25 214 LYS A C 1
ATOM 1721 O O . LYS A 1 214 ? 8.864 11.810 6.781 1.00 97.25 214 LYS A O 1
ATOM 1726 N N . PHE A 1 215 ? 8.847 12.228 4.590 1.00 97.88 215 PHE A N 1
ATOM 1727 C CA . PHE A 1 215 ? 8.436 10.873 4.219 1.00 97.88 215 PHE A CA 1
ATOM 1728 C C . PHE A 1 215 ? 9.516 9.826 4.535 1.00 97.88 215 PHE A C 1
ATOM 1730 O O . PHE A 1 215 ? 9.214 8.746 5.042 1.00 97.88 215 PHE A O 1
ATOM 1737 N N . VAL A 1 216 ? 10.788 10.152 4.294 1.00 98.25 216 VAL A N 1
ATOM 1738 C CA . VAL A 1 216 ? 11.935 9.298 4.632 1.00 98.25 216 VAL A CA 1
ATOM 1739 C C . VAL A 1 216 ? 12.054 9.115 6.145 1.00 98.25 216 VAL A C 1
ATOM 1741 O O . VAL A 1 216 ? 12.305 7.999 6.605 1.00 98.25 216 VAL A O 1
ATOM 1744 N N . GLU A 1 217 ? 11.848 10.179 6.923 1.00 98.31 217 GLU A N 1
ATOM 1745 C CA . GLU A 1 217 ? 11.757 10.110 8.386 1.00 98.31 217 GLU A CA 1
ATOM 1746 C C . GLU A 1 217 ? 10.596 9.217 8.840 1.00 98.31 217 GLU A C 1
ATOM 1748 O O . GLU A 1 217 ? 10.804 8.328 9.668 1.00 98.31 217 GLU A O 1
ATOM 1753 N N . ASP A 1 218 ? 9.406 9.397 8.258 1.00 98.38 218 ASP A N 1
ATOM 1754 C CA . ASP A 1 218 ? 8.218 8.601 8.568 1.00 98.38 218 ASP A CA 1
ATOM 1755 C C . ASP A 1 218 ? 8.472 7.107 8.265 1.00 98.38 218 ASP A C 1
ATOM 1757 O O . ASP A 1 218 ? 8.254 6.264 9.138 1.00 98.38 218 ASP A O 1
ATOM 1761 N N . ILE A 1 219 ? 9.015 6.751 7.090 1.00 98.31 219 ILE A N 1
ATOM 1762 C CA . ILE A 1 219 ? 9.354 5.357 6.742 1.00 98.31 219 ILE A CA 1
ATOM 1763 C C . ILE A 1 219 ? 10.380 4.769 7.705 1.00 98.31 219 ILE A C 1
ATOM 1765 O O . ILE A 1 219 ? 10.190 3.652 8.191 1.00 98.31 219 ILE A O 1
ATOM 1769 N N . ARG A 1 220 ? 11.464 5.495 8.000 1.00 98.62 220 ARG A N 1
ATOM 1770 C CA . ARG A 1 220 ? 12.498 5.014 8.928 1.00 98.62 220 ARG A CA 1
ATOM 1771 C C . ARG A 1 220 ? 11.907 4.797 10.315 1.00 98.62 220 ARG A C 1
ATOM 1773 O O . ARG A 1 220 ? 12.148 3.747 10.913 1.00 98.62 220 ARG A O 1
ATOM 1780 N N . GLY A 1 221 ? 11.081 5.729 10.784 1.00 98.50 221 GLY A N 1
ATOM 1781 C CA . GLY A 1 221 ? 10.373 5.620 12.052 1.00 98.50 221 GLY A CA 1
ATOM 1782 C C . GLY A 1 221 ? 9.458 4.398 12.100 1.00 98.50 221 GLY A C 1
ATOM 1783 O O . GLY A 1 221 ? 9.585 3.585 13.010 1.00 98.50 221 GLY A O 1
ATOM 1784 N N . TRP A 1 222 ? 8.614 4.189 11.087 1.00 98.75 222 TRP A N 1
ATOM 1785 C CA . TRP A 1 222 ? 7.768 2.996 10.984 1.00 98.75 222 TRP A CA 1
ATOM 1786 C C . TRP A 1 222 ? 8.578 1.701 10.900 1.00 98.75 222 TRP A C 1
ATOM 1788 O O . TRP A 1 222 ? 8.241 0.722 11.566 1.00 98.75 222 TRP A O 1
ATOM 1798 N N . SER A 1 223 ? 9.680 1.692 10.149 1.00 98.31 223 SER A N 1
ATOM 1799 C CA . SER A 1 223 ? 10.554 0.522 10.021 1.00 98.31 223 SER A CA 1
ATOM 1800 C C . SER A 1 223 ? 11.245 0.160 11.342 1.00 98.31 223 SER A C 1
ATOM 1802 O O . SER A 1 223 ? 11.622 -0.990 11.565 1.00 98.31 223 SER A O 1
ATOM 1804 N N . ALA A 1 224 ? 11.387 1.108 12.271 1.00 98.25 224 ALA A N 1
ATOM 1805 C CA . ALA A 1 224 ? 11.862 0.812 13.616 1.00 98.25 224 ALA A CA 1
ATOM 1806 C C . ALA A 1 224 ? 10.795 0.099 14.471 1.00 98.25 224 ALA A C 1
ATOM 1808 O O . ALA A 1 224 ? 11.148 -0.579 15.435 1.00 98.25 224 ALA A O 1
ATOM 1809 N N . LEU A 1 225 ? 9.506 0.216 14.119 1.00 98.38 225 LEU A N 1
ATOM 1810 C CA . LEU A 1 225 ? 8.386 -0.316 14.904 1.00 98.38 225 LEU A CA 1
ATOM 1811 C C . LEU A 1 225 ? 7.883 -1.687 14.446 1.00 98.38 225 LEU A C 1
ATOM 1813 O O . LEU A 1 225 ? 7.226 -2.376 15.223 1.00 98.38 225 LEU A O 1
ATOM 1817 N N . THR A 1 226 ? 8.146 -2.065 13.197 1.00 98.25 226 THR A N 1
ATOM 1818 C CA . THR A 1 226 ? 7.680 -3.321 12.595 1.00 98.25 226 THR A CA 1
ATOM 1819 C C . THR A 1 226 ? 8.735 -3.898 11.653 1.00 98.25 226 THR A C 1
ATOM 1821 O O . THR A 1 226 ? 9.671 -3.217 11.240 1.00 98.25 226 THR A O 1
ATOM 1824 N N . ASP A 1 227 ? 8.614 -5.181 11.337 1.00 97.06 227 ASP A N 1
ATOM 1825 C CA . ASP A 1 227 ? 9.418 -5.909 10.354 1.00 97.06 227 ASP A CA 1
ATOM 1826 C C . ASP A 1 227 ? 8.765 -5.956 8.961 1.00 97.06 227 ASP A C 1
ATOM 1828 O O . ASP A 1 227 ? 9.373 -6.473 8.023 1.00 97.06 227 ASP A O 1
ATOM 1832 N N . LYS A 1 228 ? 7.532 -5.448 8.822 1.00 96.38 228 LYS A N 1
ATOM 1833 C CA . LYS A 1 228 ? 6.745 -5.534 7.589 1.00 96.38 228 LYS A CA 1
ATOM 1834 C C . LYS A 1 228 ? 5.969 -4.249 7.326 1.00 96.38 228 LYS A C 1
ATOM 1836 O O . LYS A 1 228 ? 4.985 -3.957 8.002 1.00 96.38 228 LYS A O 1
ATOM 1841 N N . LEU A 1 229 ? 6.390 -3.527 6.292 1.00 98.69 229 LEU A N 1
ATOM 1842 C CA . LEU A 1 229 ? 5.681 -2.374 5.739 1.00 98.69 229 LEU A CA 1
ATOM 1843 C C . LEU A 1 229 ? 5.218 -2.642 4.315 1.00 98.69 229 LEU A C 1
ATOM 1845 O O . LEU A 1 229 ? 5.860 -3.392 3.573 1.00 98.69 229 LEU A O 1
ATOM 1849 N N . PHE A 1 230 ? 4.132 -1.986 3.926 1.00 98.62 230 PHE A N 1
ATOM 1850 C CA . PHE A 1 230 ? 3.712 -1.852 2.537 1.00 98.62 230 PHE A CA 1
ATOM 1851 C C . PHE A 1 230 ? 3.888 -0.407 2.071 1.00 98.62 230 PHE A C 1
ATOM 1853 O O . PHE A 1 230 ? 3.776 0.525 2.865 1.00 98.62 230 PHE A O 1
ATOM 1860 N N . ILE A 1 231 ? 4.126 -0.218 0.776 1.00 98.56 231 ILE A N 1
ATOM 1861 C CA . ILE A 1 231 ? 4.132 1.109 0.156 1.00 98.56 231 ILE A CA 1
ATOM 1862 C C . ILE A 1 231 ? 3.184 1.130 -1.033 1.00 98.56 231 ILE A C 1
ATOM 1864 O O . ILE A 1 231 ? 3.080 0.168 -1.798 1.00 98.56 231 ILE A O 1
ATOM 1868 N N . TRP A 1 232 ? 2.495 2.255 -1.154 1.00 98.50 232 TRP A N 1
ATOM 1869 C CA . TRP A 1 232 ? 1.842 2.717 -2.362 1.00 98.50 232 TRP A CA 1
ATOM 1870 C C . TRP A 1 232 ? 2.693 3.842 -2.956 1.00 98.50 232 TRP A C 1
ATOM 1872 O O . TRP A 1 232 ? 2.676 4.966 -2.452 1.00 98.50 232 TRP A O 1
ATOM 1882 N N . ASP A 1 233 ? 3.448 3.529 -4.005 1.00 98.12 233 ASP A N 1
ATOM 1883 C CA . ASP A 1 233 ? 4.266 4.502 -4.728 1.00 98.12 233 ASP A CA 1
ATOM 1884 C C . ASP A 1 233 ? 3.541 4.977 -5.996 1.00 98.12 233 ASP A C 1
ATOM 1886 O O . ASP A 1 233 ? 2.774 4.221 -6.593 1.00 98.12 233 ASP A O 1
ATOM 1890 N N . TYR A 1 234 ? 3.743 6.228 -6.400 1.00 96.62 234 TYR A N 1
ATOM 1891 C CA . TYR A 1 234 ? 3.106 6.829 -7.573 1.00 96.62 234 TYR A CA 1
ATOM 1892 C C . TYR A 1 234 ? 4.156 7.024 -8.664 1.00 96.62 234 TYR A C 1
ATOM 1894 O O . TYR A 1 234 ? 5.065 7.839 -8.541 1.00 96.62 234 TYR A O 1
ATOM 1902 N N . VAL A 1 235 ? 4.022 6.286 -9.765 1.00 96.50 235 VAL A N 1
ATOM 1903 C CA . VAL A 1 235 ? 5.078 6.180 -10.786 1.00 96.50 235 VAL A CA 1
ATOM 1904 C C . VAL A 1 235 ? 4.673 6.728 -12.156 1.00 96.50 235 VAL A C 1
ATOM 1906 O O . VAL A 1 235 ? 5.358 6.481 -13.150 1.00 96.50 235 VAL A O 1
ATOM 1909 N N . THR A 1 236 ? 3.583 7.494 -12.220 1.00 95.44 236 THR A N 1
ATOM 1910 C CA . THR A 1 236 ? 3.068 8.119 -13.446 1.00 95.44 236 THR A CA 1
ATOM 1911 C C . THR A 1 236 ? 2.514 9.523 -13.197 1.00 95.44 236 THR A C 1
ATOM 1913 O O . THR A 1 236 ? 2.202 9.898 -12.066 1.00 95.44 236 THR A O 1
ATOM 1916 N N . ASN A 1 237 ? 2.307 10.281 -14.275 1.00 94.19 237 ASN A N 1
ATOM 1917 C CA . ASN A 1 237 ? 1.620 11.564 -14.231 1.00 94.19 237 ASN A CA 1
ATOM 1918 C C . ASN A 1 237 ? 0.095 11.390 -14.350 1.00 94.19 237 ASN A C 1
ATOM 1920 O O . ASN A 1 237 ? -0.454 11.275 -15.445 1.00 94.19 237 ASN A O 1
ATOM 1924 N N . PHE A 1 238 ? -0.617 11.451 -13.224 1.00 93.25 238 PHE A N 1
ATOM 1925 C CA . PHE A 1 238 ? -2.084 11.338 -13.197 1.00 93.25 238 PHE A CA 1
ATOM 1926 C C . PHE A 1 238 ? -2.835 12.524 -13.819 1.00 93.25 238 PHE A C 1
ATOM 1928 O O . PHE A 1 238 ? -4.023 12.395 -14.103 1.00 93.25 238 PHE A O 1
ATOM 1935 N N . ARG A 1 239 ? -2.177 13.668 -14.069 1.00 92.44 239 ARG A N 1
ATOM 1936 C CA . ARG A 1 239 ? -2.794 14.781 -14.819 1.00 92.44 239 ARG A CA 1
ATOM 1937 C C . ARG A 1 239 ? -2.822 14.526 -16.326 1.00 92.44 239 ARG A C 1
ATOM 1939 O O . ARG A 1 239 ? -3.619 15.140 -17.026 1.00 92.44 239 ARG A O 1
ATOM 1946 N N . GLY A 1 240 ? -1.969 13.633 -16.819 1.00 93.12 240 GLY A N 1
ATOM 1947 C CA . GLY A 1 240 ? -1.907 13.257 -18.223 1.00 93.12 240 GLY A CA 1
ATOM 1948 C C . GLY A 1 240 ? -0.933 12.108 -18.419 1.00 93.12 240 GLY A C 1
ATOM 1949 O O . GLY A 1 240 ? 0.274 12.322 -18.404 1.00 93.12 240 GLY A O 1
ATOM 1950 N N . TYR A 1 241 ? -1.448 10.896 -18.642 1.00 94.62 241 TYR A N 1
ATOM 1951 C CA . TYR A 1 241 ? -0.606 9.701 -18.762 1.00 94.62 241 TYR A CA 1
ATOM 1952 C C . TYR A 1 241 ? 0.397 9.760 -19.914 1.00 94.62 241 TYR A C 1
ATOM 1954 O O . TYR A 1 241 ? 1.432 9.119 -19.818 1.00 94.62 241 TYR A O 1
ATOM 1962 N N . LEU A 1 242 ? 0.112 10.513 -20.981 1.00 92.69 242 LEU A N 1
ATOM 1963 C CA . LEU A 1 242 ? 1.023 10.704 -22.118 1.00 92.69 242 LEU A CA 1
ATOM 1964 C C . LEU A 1 242 ? 2.049 11.820 -21.894 1.00 92.69 242 LEU A C 1
ATOM 1966 O O . LEU A 1 242 ? 2.970 11.980 -22.691 1.00 92.69 242 LEU A O 1
ATOM 1970 N N . SER A 1 243 ? 1.862 12.644 -20.864 1.00 93.31 243 SER A N 1
ATOM 1971 C CA . SER A 1 243 ? 2.776 13.740 -20.578 1.00 93.31 243 SER A CA 1
ATOM 1972 C C . SER A 1 243 ? 4.078 13.197 -19.985 1.00 93.31 243 SER A C 1
ATOM 1974 O O . SER A 1 243 ? 4.016 12.280 -19.164 1.00 93.31 243 SER A O 1
ATOM 1976 N N . PRO A 1 244 ? 5.240 13.786 -20.328 1.00 90.88 244 PRO A N 1
ATOM 1977 C CA . PRO A 1 244 ? 6.510 13.417 -19.717 1.00 90.88 244 PRO A CA 1
ATOM 1978 C C . PRO A 1 244 ? 6.433 13.414 -18.189 1.00 90.88 244 PRO A C 1
ATOM 1980 O O . PRO A 1 244 ? 5.935 14.369 -17.583 1.00 90.88 244 PRO A O 1
ATOM 1983 N N . PHE A 1 245 ? 6.935 12.345 -17.573 1.00 93.31 245 PHE A N 1
ATOM 1984 C CA . PHE A 1 245 ? 7.061 12.227 -16.128 1.00 93.31 245 PHE A CA 1
ATOM 1985 C C . PHE A 1 245 ? 8.483 11.764 -15.785 1.00 93.31 245 PHE A C 1
ATOM 1987 O O . PHE A 1 245 ? 8.777 10.567 -15.869 1.00 93.31 245 PHE A O 1
ATOM 1994 N N . PRO A 1 246 ? 9.392 12.695 -15.436 1.00 90.62 246 PRO A N 1
ATOM 1995 C CA . PRO A 1 246 ? 10.827 12.427 -15.348 1.00 90.62 246 PRO A CA 1
ATOM 1996 C C . PRO A 1 246 ? 11.207 11.716 -14.039 1.00 90.62 246 PRO A C 1
ATOM 1998 O O . PRO A 1 246 ? 11.996 12.227 -13.258 1.00 90.62 246 PRO A O 1
ATOM 2001 N N . ASN A 1 247 ? 10.635 10.537 -13.785 1.00 94.94 247 ASN A N 1
ATOM 2002 C CA . ASN A 1 247 ? 10.873 9.736 -12.581 1.00 94.94 247 ASN A CA 1
ATOM 2003 C C . ASN A 1 247 ? 11.622 8.420 -12.841 1.00 94.94 247 ASN A C 1
ATOM 2005 O O . ASN A 1 247 ? 11.934 7.705 -11.894 1.00 94.94 247 ASN A O 1
ATOM 2009 N N . LEU A 1 248 ? 11.912 8.078 -14.104 1.00 94.94 248 LEU A N 1
ATOM 2010 C CA . LEU A 1 248 ? 12.499 6.784 -14.480 1.00 94.94 248 LEU A CA 1
ATOM 2011 C C . LEU A 1 248 ? 13.804 6.497 -13.720 1.00 94.94 248 LEU A C 1
ATOM 2013 O O . LEU A 1 248 ? 13.985 5.395 -13.206 1.00 94.94 248 LEU A O 1
ATOM 2017 N N . ASN A 1 249 ? 14.670 7.505 -13.596 1.00 93.25 249 ASN A N 1
ATOM 2018 C CA . ASN A 1 249 ? 15.961 7.388 -12.912 1.00 93.25 249 ASN A CA 1
ATOM 2019 C C . ASN A 1 249 ? 15.840 7.272 -11.382 1.00 93.25 249 ASN A C 1
ATOM 2021 O O . ASN A 1 249 ? 16.779 6.817 -10.736 1.00 93.25 249 ASN A O 1
ATOM 2025 N N . ALA A 1 250 ? 14.695 7.636 -10.799 1.00 96.44 250 ALA A N 1
ATOM 2026 C CA . ALA A 1 250 ? 14.441 7.489 -9.367 1.00 96.44 250 ALA A CA 1
ATOM 2027 C C . ALA A 1 250 ? 13.934 6.084 -8.996 1.00 96.44 250 ALA A C 1
ATOM 2029 O O . ALA A 1 250 ? 14.111 5.646 -7.860 1.00 96.44 250 ALA A O 1
ATOM 2030 N N . LEU A 1 251 ? 13.326 5.354 -9.942 1.00 97.75 251 LEU A N 1
ATOM 2031 C CA . LEU A 1 251 ? 12.608 4.104 -9.662 1.00 97.75 251 LEU A CA 1
ATOM 2032 C C . LEU A 1 251 ? 13.487 3.045 -8.984 1.00 97.75 251 LEU A C 1
ATOM 2034 O O . LEU A 1 251 ? 13.087 2.474 -7.970 1.00 97.75 251 LEU A O 1
ATOM 2038 N N . GLN A 1 252 ? 14.696 2.787 -9.500 1.00 98.12 252 GLN A N 1
ATOM 2039 C CA . GLN A 1 252 ? 15.585 1.792 -8.892 1.00 98.12 252 GLN A CA 1
ATOM 2040 C C . GLN A 1 252 ? 15.969 2.187 -7.462 1.00 98.12 252 GLN A C 1
ATOM 2042 O O . GLN A 1 252 ? 15.909 1.352 -6.554 1.00 98.12 252 GLN A O 1
ATOM 2047 N N . GLY A 1 253 ? 16.354 3.451 -7.269 1.00 98.06 253 GLY A N 1
ATOM 2048 C CA . GLY A 1 253 ? 16.732 3.980 -5.964 1.00 98.06 253 GLY A CA 1
ATOM 2049 C C . GLY A 1 253 ? 15.586 3.870 -4.960 1.00 98.06 253 GLY A C 1
ATOM 2050 O O . GLY A 1 253 ? 15.803 3.419 -3.838 1.00 98.06 253 GLY A O 1
ATOM 2051 N N . ASN A 1 254 ? 14.355 4.183 -5.376 1.00 98.38 254 ASN A N 1
ATOM 2052 C CA . ASN A 1 254 ? 13.167 4.073 -4.528 1.00 98.38 254 ASN A CA 1
ATOM 2053 C C . ASN A 1 254 ? 12.935 2.626 -4.092 1.00 98.38 254 ASN A C 1
ATOM 2055 O O . ASN A 1 254 ? 12.795 2.351 -2.900 1.00 98.38 254 ASN A O 1
ATOM 2059 N N . VAL A 1 255 ? 12.987 1.676 -5.031 1.00 98.69 255 VAL A N 1
ATOM 2060 C CA . VAL A 1 255 ? 12.829 0.247 -4.723 1.00 98.69 255 VAL A CA 1
ATOM 2061 C C . VAL A 1 255 ? 13.921 -0.236 -3.756 1.00 98.69 255 VAL A C 1
ATOM 2063 O O . VAL A 1 255 ? 13.630 -0.964 -2.804 1.00 98.69 255 VAL A O 1
ATOM 2066 N N . GLN A 1 256 ? 15.175 0.185 -3.939 1.00 98.62 256 GLN A N 1
ATOM 2067 C CA . GLN A 1 256 ? 16.269 -0.136 -3.012 1.00 98.62 256 GLN A CA 1
ATOM 2068 C C . GLN A 1 256 ? 16.043 0.474 -1.624 1.00 98.62 256 GLN A C 1
ATOM 2070 O O . GLN A 1 256 ? 16.183 -0.220 -0.613 1.00 98.62 256 GLN A O 1
ATOM 2075 N N . PHE A 1 257 ? 15.640 1.742 -1.566 1.00 98.56 257 PHE A N 1
ATOM 2076 C CA . PHE A 1 257 ? 15.303 2.428 -0.327 1.00 98.56 257 PHE A CA 1
ATOM 2077 C C . PHE A 1 257 ? 14.186 1.692 0.425 1.00 98.56 257 PHE A C 1
ATOM 2079 O O . PHE A 1 257 ? 14.339 1.386 1.609 1.00 98.56 257 PHE A O 1
ATOM 2086 N N . PHE A 1 258 ? 13.104 1.307 -0.253 1.00 98.62 258 PHE A N 1
ATOM 2087 C CA . PHE A 1 258 ? 12.019 0.537 0.354 1.00 98.62 258 PHE A CA 1
ATOM 2088 C C . PHE A 1 258 ? 12.497 -0.816 0.883 1.00 98.62 258 PHE A C 1
ATOM 2090 O O . PHE A 1 258 ? 12.202 -1.173 2.028 1.00 98.62 258 PHE A O 1
ATOM 2097 N N . LYS A 1 259 ? 13.300 -1.551 0.102 1.00 98.12 259 LYS A N 1
ATOM 2098 C CA . LYS A 1 259 ? 13.873 -2.830 0.544 1.00 98.12 259 LYS A CA 1
ATOM 2099 C C . LYS A 1 259 ? 14.690 -2.673 1.831 1.00 98.12 259 LYS A C 1
ATOM 2101 O O . LYS A 1 259 ? 14.553 -3.488 2.744 1.00 98.12 259 LYS A O 1
ATOM 2106 N N . ASN A 1 260 ? 15.491 -1.613 1.919 1.00 98.12 260 ASN A N 1
ATOM 2107 C CA . ASN A 1 260 ? 16.348 -1.326 3.070 1.00 98.12 260 ASN A CA 1
ATOM 2108 C C . ASN A 1 260 ? 15.569 -0.867 4.315 1.00 98.12 260 ASN A C 1
ATOM 2110 O O . ASN A 1 260 ? 16.103 -0.924 5.420 1.00 98.12 260 ASN A O 1
ATOM 2114 N N . ASN A 1 261 ? 14.300 -0.476 4.165 1.00 98.44 261 ASN A N 1
ATOM 2115 C CA . ASN A 1 261 ? 13.432 -0.028 5.257 1.00 98.44 261 ASN A CA 1
ATOM 2116 C C . ASN A 1 261 ? 12.293 -1.020 5.553 1.00 98.44 261 ASN A C 1
ATOM 2118 O O . ASN A 1 261 ? 11.194 -0.622 5.933 1.00 98.44 261 ASN A O 1
ATOM 2122 N N . LYS A 1 262 ? 12.557 -2.329 5.408 1.00 98.00 262 LYS A N 1
ATOM 2123 C CA . LYS A 1 262 ? 11.641 -3.425 5.796 1.00 98.00 262 LYS A CA 1
ATOM 2124 C C . LYS A 1 262 ? 10.285 -3.403 5.076 1.00 98.00 262 LYS A C 1
ATOM 2126 O O . LYS A 1 262 ? 9.282 -3.924 5.573 1.00 98.00 262 LYS A O 1
ATOM 2131 N N . VAL A 1 263 ? 10.251 -2.836 3.874 1.00 98.56 263 VAL A N 1
ATOM 2132 C CA . VAL A 1 263 ? 9.088 -2.962 3.002 1.00 98.56 263 VAL A CA 1
ATOM 2133 C C . VAL A 1 263 ? 9.065 -4.366 2.407 1.00 98.56 263 VAL A C 1
ATOM 2135 O O . VAL A 1 263 ? 10.061 -4.860 1.880 1.00 98.56 263 VAL A O 1
ATOM 2138 N N . VAL A 1 264 ? 7.911 -5.021 2.503 1.00 97.81 264 VAL A N 1
ATOM 2139 C CA . VAL A 1 264 ? 7.683 -6.389 2.015 1.00 97.81 264 VAL A CA 1
ATOM 2140 C C . VAL A 1 264 ? 6.621 -6.458 0.920 1.00 97.81 264 VAL A C 1
ATOM 2142 O O . VAL A 1 264 ? 6.474 -7.502 0.283 1.00 97.81 264 VAL A O 1
ATOM 2145 N N . GLY A 1 265 ? 5.903 -5.365 0.667 1.00 98.00 265 GLY A N 1
ATOM 2146 C CA . GLY A 1 265 ? 4.961 -5.255 -0.439 1.00 98.00 265 GLY A CA 1
ATOM 2147 C C . GLY A 1 265 ? 5.006 -3.879 -1.080 1.00 98.00 265 GLY A C 1
ATOM 2148 O O . GLY A 1 265 ? 4.890 -2.872 -0.386 1.00 98.00 265 GLY A O 1
ATOM 2149 N N . LEU A 1 266 ? 5.159 -3.858 -2.401 1.00 98.25 266 LEU A N 1
ATOM 2150 C CA . LEU A 1 266 ? 5.203 -2.635 -3.194 1.00 98.25 266 LEU A CA 1
ATOM 2151 C C . LEU A 1 266 ? 4.076 -2.629 -4.219 1.00 98.25 266 LEU A C 1
ATOM 2153 O O . LEU A 1 266 ? 3.927 -3.567 -5.009 1.00 98.25 266 LEU A O 1
ATOM 2157 N N . PHE A 1 267 ? 3.288 -1.561 -4.157 1.00 98.56 267 PHE A N 1
ATOM 2158 C CA . PHE A 1 267 ? 2.266 -1.198 -5.121 1.00 98.56 267 PHE A CA 1
ATOM 2159 C C . PHE A 1 267 ? 2.732 0.051 -5.865 1.00 98.56 267 PHE A C 1
ATOM 2161 O O . PHE A 1 267 ? 2.667 1.150 -5.327 1.00 98.56 267 PHE A O 1
ATOM 2168 N N . GLU A 1 268 ? 3.225 -0.143 -7.082 1.00 98.38 268 GLU A N 1
ATOM 2169 C CA . GLU A 1 268 ? 3.792 0.907 -7.929 1.00 98.38 268 GLU A CA 1
ATOM 2170 C C . GLU A 1 268 ? 2.703 1.397 -8.887 1.00 98.38 268 GLU A C 1
ATOM 2172 O O . GLU A 1 268 ? 2.491 0.822 -9.960 1.00 98.38 268 GLU A O 1
ATOM 2177 N N . GLN A 1 269 ? 1.946 2.410 -8.472 1.00 97.75 269 GLN A N 1
ATOM 2178 C CA . GLN A 1 269 ? 0.775 2.897 -9.188 1.00 97.75 269 GLN A CA 1
ATOM 2179 C C . GLN A 1 269 ? 1.159 3.666 -10.452 1.00 97.75 269 GLN A C 1
ATOM 2181 O O . GLN A 1 269 ? 1.576 4.825 -10.410 1.00 97.75 269 GLN A O 1
ATOM 2186 N N . GLY A 1 270 ? 0.981 3.005 -11.590 1.00 96.75 270 GLY A N 1
ATOM 2187 C CA . GLY A 1 270 ? 1.211 3.549 -12.917 1.00 96.75 270 GLY A CA 1
ATOM 2188 C C . GLY A 1 270 ? -0.062 3.956 -13.650 1.00 96.75 270 GLY A C 1
ATOM 2189 O O . GLY A 1 270 ? -1.133 4.125 -13.063 1.00 96.75 270 GLY A O 1
ATOM 2190 N N . ALA A 1 271 ? 0.055 4.098 -14.972 1.00 95.81 271 ALA A N 1
ATOM 2191 C CA . ALA A 1 271 ? -1.081 4.331 -15.861 1.00 95.81 271 ALA A CA 1
ATOM 2192 C C . ALA A 1 271 ? -1.930 3.052 -15.966 1.00 95.81 271 ALA A C 1
ATOM 2194 O O . ALA A 1 271 ? -1.705 2.190 -16.814 1.00 95.81 271 ALA A O 1
ATOM 2195 N N . TYR A 1 272 ? -2.876 2.895 -15.043 1.00 95.62 272 TYR A N 1
ATOM 2196 C CA . TYR A 1 272 ? -3.668 1.672 -14.902 1.00 95.62 272 TYR A CA 1
ATOM 2197 C C . TYR A 1 272 ? -5.031 1.727 -15.599 1.00 95.62 272 TYR A C 1
ATOM 2199 O O . TYR A 1 272 ? -5.641 0.686 -15.832 1.00 95.62 272 TYR A O 1
ATOM 2207 N N . GLN A 1 273 ? -5.531 2.928 -15.907 1.00 93.69 273 GLN A N 1
ATOM 2208 C CA . GLN A 1 273 ? -6.867 3.126 -16.492 1.00 93.69 273 GLN A CA 1
ATOM 2209 C C . GLN A 1 273 ? -6.875 3.038 -18.023 1.00 93.69 273 GLN A C 1
ATOM 2211 O O . GLN A 1 273 ? -7.937 3.094 -18.638 1.00 93.69 273 GLN A O 1
ATOM 2216 N N . GLY A 1 274 ? -5.712 2.898 -18.654 1.00 87.25 274 GLY A N 1
ATOM 2217 C CA . GLY A 1 274 ? -5.599 2.831 -20.102 1.00 87.25 274 GLY A CA 1
ATOM 2218 C C . GLY A 1 274 ? -4.216 2.382 -20.541 1.00 87.25 274 GLY A C 1
ATOM 2219 O O . GLY A 1 274 ? -3.270 2.382 -19.755 1.00 87.25 274 GLY A O 1
ATOM 2220 N N . ARG A 1 275 ? -4.125 1.986 -21.808 1.00 85.50 275 ARG A N 1
ATOM 2221 C CA . ARG A 1 275 ? -2.864 1.608 -22.449 1.00 85.50 275 ARG A CA 1
ATOM 2222 C C . ARG A 1 275 ? -2.010 2.842 -22.742 1.00 85.50 275 ARG A C 1
ATOM 2224 O O . ARG A 1 275 ? -2.549 3.936 -22.901 1.00 85.50 275 ARG A O 1
ATOM 2231 N N . HIS A 1 276 ? -0.709 2.615 -22.909 1.00 78.75 276 HIS A N 1
ATOM 2232 C CA . HIS A 1 276 ? 0.236 3.567 -23.504 1.00 78.75 276 HIS A CA 1
ATOM 2233 C C . HIS A 1 276 ? 0.426 4.877 -22.723 1.00 78.75 276 HIS A C 1
ATOM 2235 O O . HIS A 1 276 ? 0.366 5.957 -23.298 1.00 78.75 276 HIS A O 1
ATOM 2241 N N . GLY A 1 277 ? 0.686 4.806 -21.416 1.00 90.25 277 GLY A N 1
ATOM 2242 C CA . GLY A 1 277 ? 1.284 5.943 -20.702 1.00 90.25 277 GLY A CA 1
ATOM 2243 C C . GLY A 1 277 ? 2.729 6.209 -21.150 1.00 90.25 277 GLY A C 1
ATOM 2244 O O . GLY A 1 277 ? 3.335 5.393 -21.844 1.00 90.25 277 GLY A O 1
ATOM 2245 N N . GLU A 1 278 ? 3.302 7.332 -20.729 1.00 92.94 278 GLU A N 1
ATOM 2246 C CA . GLU A 1 278 ? 4.694 7.677 -21.000 1.00 92.94 278 GLU A CA 1
ATOM 2247 C C . GLU A 1 278 ? 5.625 6.574 -20.479 1.00 92.94 278 GLU A C 1
ATOM 2249 O O . GLU A 1 278 ? 5.695 6.285 -19.282 1.00 92.94 278 GLU A O 1
ATOM 2254 N N . PHE A 1 279 ? 6.278 5.903 -21.432 1.00 94.44 279 PHE A N 1
ATOM 2255 C CA . PHE A 1 279 ? 7.109 4.721 -21.213 1.00 94.44 279 PHE A CA 1
ATOM 2256 C C . PHE A 1 279 ? 6.457 3.636 -20.344 1.00 94.44 279 PHE A C 1
ATOM 2258 O O . PHE A 1 279 ? 7.157 2.953 -19.598 1.00 94.44 279 PHE A O 1
ATOM 2265 N N . ALA A 1 280 ? 5.138 3.448 -20.444 1.00 94.69 280 ALA A N 1
ATOM 2266 C CA . ALA A 1 280 ? 4.392 2.528 -19.587 1.00 94.69 280 ALA A CA 1
ATOM 2267 C C . ALA A 1 280 ? 4.969 1.106 -19.588 1.00 94.69 280 ALA A C 1
ATOM 2269 O O . ALA A 1 280 ? 5.224 0.544 -18.524 1.00 94.69 280 ALA A O 1
ATOM 2270 N N . GLU A 1 281 ? 5.233 0.540 -20.765 1.00 95.00 281 GLU A N 1
ATOM 2271 C CA . GLU A 1 281 ? 5.739 -0.824 -20.912 1.00 95.00 281 GLU A CA 1
ATOM 2272 C C . GLU A 1 281 ? 7.167 -0.957 -20.353 1.00 95.00 281 GLU A C 1
ATOM 2274 O O . GLU A 1 281 ? 7.473 -1.933 -19.664 1.00 95.00 281 GLU A O 1
ATOM 2279 N N . LEU A 1 282 ? 8.013 0.056 -20.573 1.00 96.38 282 LEU A N 1
ATOM 2280 C CA . LEU A 1 282 ? 9.375 0.122 -20.035 1.00 96.38 282 LEU A CA 1
ATOM 2281 C C . LEU A 1 282 ? 9.360 0.238 -18.505 1.00 96.38 282 LEU A C 1
ATOM 2283 O O . LEU A 1 282 ? 9.982 -0.576 -17.825 1.00 96.38 282 LEU A O 1
ATOM 2287 N N . LYS A 1 283 ? 8.623 1.207 -17.946 1.00 96.94 283 LYS A N 1
ATOM 2288 C CA . LYS A 1 283 ? 8.529 1.432 -16.494 1.00 96.94 283 LYS A CA 1
ATOM 2289 C C . LYS A 1 283 ? 7.933 0.217 -15.788 1.00 96.94 283 LYS A C 1
ATOM 2291 O O . LYS A 1 283 ? 8.496 -0.240 -14.796 1.00 96.94 283 LYS A O 1
ATOM 2296 N N . ALA A 1 284 ? 6.854 -0.361 -16.320 1.00 97.00 284 ALA A N 1
ATOM 2297 C CA . ALA A 1 284 ? 6.248 -1.570 -15.767 1.00 97.00 284 ALA A CA 1
ATOM 2298 C C . ALA A 1 284 ? 7.230 -2.751 -15.752 1.00 97.00 284 ALA A C 1
ATOM 2300 O O . ALA A 1 284 ? 7.318 -3.470 -14.753 1.00 97.00 284 ALA A O 1
ATOM 2301 N N . TRP A 1 285 ? 7.983 -2.951 -16.840 1.00 97.88 285 TRP A N 1
ATOM 2302 C CA . TRP A 1 285 ? 8.962 -4.031 -16.940 1.00 97.88 285 TRP A CA 1
ATOM 2303 C C . TRP A 1 285 ? 10.146 -3.827 -15.992 1.00 97.88 285 TRP A C 1
ATOM 2305 O O . TRP A 1 285 ? 10.477 -4.746 -15.242 1.00 97.88 285 TRP A O 1
ATOM 2315 N N . LEU A 1 286 ? 10.737 -2.628 -15.963 1.00 98.38 286 LEU A N 1
ATOM 2316 C CA . LEU A 1 286 ? 11.842 -2.283 -15.065 1.00 98.38 286 LEU A CA 1
ATOM 2317 C C . LEU A 1 286 ? 11.456 -2.473 -13.598 1.00 98.38 286 LEU A C 1
ATOM 2319 O O . LEU A 1 286 ? 12.161 -3.158 -12.855 1.00 98.38 286 LEU A O 1
ATOM 2323 N N . LEU A 1 287 ? 10.295 -1.942 -13.200 1.00 98.50 287 LEU A N 1
ATOM 2324 C CA . LEU A 1 287 ? 9.760 -2.129 -11.856 1.00 98.50 287 LEU A CA 1
ATOM 2325 C C . LEU A 1 287 ? 9.592 -3.613 -11.549 1.00 98.50 287 LEU A C 1
ATOM 2327 O O . LEU A 1 287 ? 10.048 -4.058 -10.503 1.00 98.50 287 LEU A O 1
ATOM 2331 N N . ALA A 1 288 ? 9.033 -4.418 -12.456 1.00 98.19 288 ALA A N 1
ATOM 2332 C CA . ALA A 1 288 ? 8.907 -5.855 -12.223 1.00 98.19 288 ALA A CA 1
ATOM 2333 C C . ALA A 1 288 ? 10.267 -6.553 -12.010 1.00 98.19 288 ALA A C 1
ATOM 2335 O O . ALA A 1 288 ? 10.376 -7.431 -11.149 1.00 98.19 288 ALA A O 1
ATOM 2336 N N . LYS A 1 289 ? 11.323 -6.137 -12.729 1.00 98.44 289 LYS A N 1
ATOM 2337 C CA . LYS A 1 289 ? 12.689 -6.645 -12.510 1.00 98.44 289 LYS A CA 1
ATOM 2338 C C . LYS A 1 289 ? 13.242 -6.231 -11.152 1.00 98.44 289 LYS A C 1
ATOM 2340 O O . LYS A 1 289 ? 13.725 -7.095 -10.422 1.00 98.44 289 LYS A O 1
ATOM 2345 N N . TRP A 1 290 ? 13.139 -4.959 -10.777 1.00 98.69 290 TRP A N 1
ATOM 2346 C CA . TRP A 1 290 ? 13.666 -4.474 -9.497 1.00 98.69 290 TRP A CA 1
ATOM 2347 C C . TRP A 1 290 ? 12.861 -4.959 -8.291 1.00 98.69 290 TRP A C 1
ATOM 2349 O O . TRP A 1 290 ? 13.437 -5.275 -7.255 1.00 98.69 290 TRP A O 1
ATOM 2359 N N . LEU A 1 291 ? 11.549 -5.131 -8.434 1.00 98.44 291 LEU A N 1
ATOM 2360 C CA . LEU A 1 291 ? 10.691 -5.771 -7.437 1.00 98.44 291 LEU A CA 1
ATOM 2361 C C . LEU A 1 291 ? 11.091 -7.236 -7.195 1.00 98.44 291 LEU A C 1
ATOM 2363 O O . LEU A 1 291 ? 10.872 -7.788 -6.115 1.00 98.44 291 LEU A O 1
ATOM 2367 N N . TRP A 1 292 ? 11.684 -7.899 -8.186 1.00 98.06 292 TRP A N 1
ATOM 2368 C CA . TRP A 1 292 ? 12.296 -9.206 -7.982 1.00 98.06 292 TRP A CA 1
ATOM 2369 C C . TRP A 1 292 ? 13.694 -9.088 -7.366 1.00 98.06 292 TRP A C 1
ATOM 2371 O O . TRP A 1 292 ? 13.961 -9.715 -6.341 1.00 98.06 292 TRP A O 1
ATOM 2381 N N . ASN A 1 293 ? 14.564 -8.271 -7.966 1.00 97.88 293 ASN A N 1
ATOM 2382 C CA . ASN A 1 293 ? 15.934 -8.032 -7.525 1.00 97.88 293 ASN A CA 1
ATOM 2383 C C . ASN A 1 293 ? 16.348 -6.551 -7.736 1.00 97.88 293 ASN A C 1
ATOM 2385 O O . ASN A 1 293 ? 16.714 -6.169 -8.852 1.00 97.88 293 ASN A O 1
ATOM 2389 N N . PRO A 1 294 ? 16.367 -5.728 -6.669 1.00 97.50 294 PRO A N 1
ATOM 2390 C CA . PRO A 1 294 ? 16.702 -4.304 -6.739 1.00 97.50 294 PRO A CA 1
ATOM 2391 C C . PRO A 1 294 ? 18.153 -4.015 -7.144 1.00 97.50 294 PRO A C 1
ATOM 2393 O O . PRO A 1 294 ? 18.473 -2.885 -7.510 1.00 97.50 294 PRO A O 1
ATOM 2396 N N . ALA A 1 295 ? 19.041 -5.013 -7.075 1.00 96.88 295 ALA A N 1
ATOM 2397 C CA . ALA A 1 295 ? 20.454 -4.871 -7.423 1.00 96.88 295 ALA A CA 1
ATOM 2398 C C . ALA A 1 295 ? 20.730 -5.029 -8.930 1.00 96.88 295 ALA A C 1
ATOM 2400 O O . ALA A 1 295 ? 21.871 -4.862 -9.356 1.00 96.88 295 ALA A O 1
ATOM 2401 N N . LEU A 1 296 ? 19.718 -5.357 -9.747 1.00 97.50 296 LEU A N 1
ATOM 2402 C CA . LEU A 1 296 ? 19.897 -5.473 -11.196 1.00 97.50 296 LEU A CA 1
ATOM 2403 C C . LEU A 1 296 ? 20.289 -4.116 -11.807 1.00 97.50 296 LEU A C 1
ATOM 2405 O O . LEU A 1 296 ? 19.575 -3.133 -11.595 1.00 97.50 296 LEU A O 1
ATOM 2409 N N . PRO A 1 297 ? 21.392 -4.033 -12.569 1.00 97.50 297 PRO A N 1
ATOM 2410 C CA . PRO A 1 297 ? 21.934 -2.756 -13.022 1.00 97.50 297 PRO A CA 1
ATOM 2411 C C . PRO A 1 297 ? 21.009 -2.082 -14.040 1.00 97.50 297 PRO A C 1
ATOM 2413 O O . PRO A 1 297 ? 20.703 -2.661 -15.084 1.00 97.50 297 PRO A O 1
ATOM 2416 N N . GLN A 1 298 ? 20.611 -0.834 -13.760 1.00 96.12 298 GLN A N 1
ATOM 2417 C CA . GLN A 1 298 ? 19.688 -0.074 -14.608 1.00 96.12 298 GLN A CA 1
ATOM 2418 C C . GLN A 1 298 ? 20.134 -0.032 -16.066 1.00 96.12 298 GLN A C 1
ATOM 2420 O O . GLN A 1 298 ? 19.335 -0.343 -16.940 1.00 96.12 298 GLN A O 1
ATOM 2425 N N . LYS A 1 299 ? 21.408 0.281 -16.338 1.00 96.12 299 LYS A N 1
ATOM 2426 C CA . LYS A 1 299 ? 21.913 0.374 -17.714 1.00 96.12 299 LYS A CA 1
ATOM 2427 C C . LYS A 1 299 ? 21.675 -0.914 -18.511 1.00 96.12 299 LYS A C 1
ATOM 2429 O O . LYS A 1 299 ? 21.198 -0.850 -19.634 1.00 96.12 299 LYS A O 1
ATOM 2434 N N . GLN A 1 300 ? 21.966 -2.077 -17.928 1.00 97.88 300 GLN A N 1
ATOM 2435 C CA . GLN A 1 300 ? 21.795 -3.356 -18.621 1.00 97.88 300 GLN A CA 1
ATOM 2436 C C . GLN A 1 300 ? 20.320 -3.651 -18.906 1.00 97.88 300 GLN A C 1
ATOM 2438 O O . GLN A 1 300 ? 19.988 -4.125 -19.986 1.00 97.88 300 GLN A O 1
ATOM 2443 N N . LEU A 1 301 ? 19.441 -3.367 -17.941 1.00 98.06 301 LEU A N 1
ATOM 2444 C CA . LEU A 1 301 ? 18.001 -3.539 -18.112 1.00 98.06 301 LEU A CA 1
ATOM 2445 C C . LEU A 1 301 ? 17.440 -2.587 -19.178 1.00 98.06 301 LEU A C 1
ATOM 2447 O O . LEU A 1 301 ? 16.635 -3.003 -20.006 1.00 98.06 301 LEU A O 1
ATOM 2451 N N . MET A 1 302 ? 17.892 -1.332 -19.181 1.00 97.69 302 MET A N 1
ATOM 2452 C CA . MET A 1 302 ? 17.546 -0.347 -20.205 1.00 97.69 302 MET A CA 1
ATOM 2453 C C . MET A 1 302 ? 17.998 -0.811 -21.590 1.00 97.69 302 MET A C 1
ATOM 2455 O O . MET A 1 302 ? 17.172 -0.878 -22.494 1.00 97.69 302 MET A O 1
ATOM 2459 N N . ASP A 1 303 ? 19.269 -1.192 -21.747 1.00 97.56 303 ASP A N 1
ATOM 2460 C CA . ASP A 1 303 ? 19.815 -1.666 -23.023 1.00 97.56 303 ASP A CA 1
ATOM 2461 C C . ASP A 1 303 ? 19.024 -2.883 -23.552 1.00 97.56 303 ASP A C 1
ATOM 2463 O O . ASP A 1 303 ? 18.673 -2.923 -24.735 1.00 97.56 303 ASP A O 1
ATOM 2467 N N . ASP A 1 304 ? 18.707 -3.849 -22.677 1.00 98.12 304 ASP A N 1
ATOM 2468 C CA . ASP A 1 304 ? 17.933 -5.058 -23.001 1.00 98.12 304 ASP A CA 1
ATOM 2469 C C . ASP A 1 304 ? 16.511 -4.711 -23.462 1.00 98.12 304 ASP A C 1
ATOM 2471 O O . ASP A 1 304 ? 16.103 -5.066 -24.572 1.00 98.12 304 ASP A O 1
ATOM 2475 N N . PHE A 1 305 ? 15.770 -3.941 -22.658 1.00 97.88 305 PHE A N 1
ATOM 2476 C CA . PHE A 1 305 ? 14.404 -3.568 -23.009 1.00 97.88 305 PHE A CA 1
ATOM 2477 C C . PHE A 1 305 ? 14.361 -2.715 -24.272 1.00 97.88 305 PHE A C 1
ATOM 2479 O O . PHE A 1 305 ? 13.561 -2.989 -25.164 1.00 97.88 305 PHE A O 1
ATOM 2486 N N . LEU A 1 306 ? 15.202 -1.682 -24.369 1.00 98.25 306 LEU A N 1
ATOM 2487 C CA . LEU A 1 306 ? 15.153 -0.769 -25.502 1.00 98.25 306 LEU A CA 1
ATOM 2488 C C . LEU A 1 306 ? 15.480 -1.499 -26.805 1.00 98.25 306 LEU A C 1
ATOM 2490 O O . LEU A 1 306 ? 14.759 -1.333 -27.789 1.00 98.25 306 LEU A O 1
ATOM 2494 N N . THR A 1 307 ? 16.504 -2.355 -26.799 1.00 98.00 307 THR A N 1
ATOM 2495 C CA . THR A 1 307 ? 16.872 -3.158 -27.972 1.00 98.00 307 THR A CA 1
ATOM 2496 C C . THR A 1 307 ? 15.781 -4.167 -28.324 1.00 98.00 307 THR A C 1
ATOM 2498 O O . THR A 1 307 ? 15.409 -4.280 -29.490 1.00 98.00 307 THR A O 1
ATOM 2501 N N . GLY A 1 308 ? 15.235 -4.884 -27.338 1.00 97.56 308 GLY A N 1
ATOM 2502 C CA . GLY A 1 308 ? 14.226 -5.920 -27.569 1.00 97.56 308 GLY A CA 1
ATOM 2503 C C . GLY A 1 308 ? 12.853 -5.377 -27.976 1.00 97.56 308 GLY A C 1
ATOM 2504 O O . GLY A 1 308 ? 12.177 -5.984 -28.804 1.00 97.56 308 GLY A O 1
ATOM 2505 N N . TYR A 1 309 ? 12.442 -4.240 -27.413 1.00 96.31 309 TYR A N 1
ATOM 2506 C CA . TYR A 1 309 ? 11.115 -3.657 -27.620 1.00 96.31 309 TYR A CA 1
ATOM 2507 C C . TYR A 1 309 ? 11.079 -2.666 -28.790 1.00 96.31 309 TYR A C 1
ATOM 2509 O O . TYR A 1 309 ? 10.178 -2.734 -29.625 1.00 96.31 309 TYR A O 1
ATOM 2517 N N . TYR A 1 310 ? 12.061 -1.761 -28.883 1.00 97.31 310 TYR A N 1
ATOM 2518 C CA . TYR A 1 310 ? 12.106 -0.723 -29.924 1.00 97.31 310 TYR A CA 1
ATOM 2519 C C . TYR A 1 310 ? 13.004 -1.085 -31.117 1.00 97.31 310 TYR A C 1
ATOM 2521 O O . TYR A 1 310 ? 12.940 -0.418 -32.155 1.00 97.31 310 TYR A O 1
ATOM 2529 N N . GLY A 1 311 ? 13.844 -2.122 -31.011 1.00 97.88 311 GLY A N 1
ATOM 2530 C CA . GLY A 1 31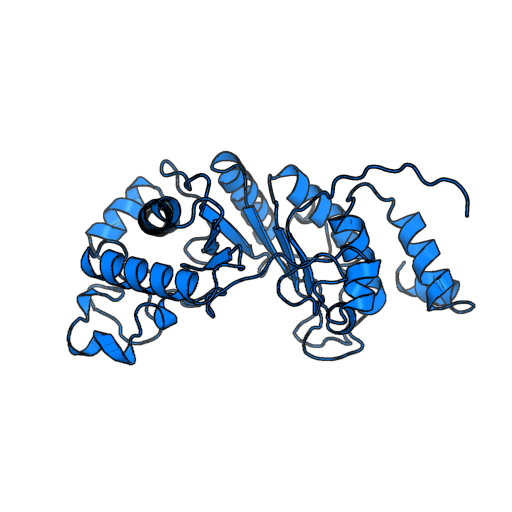1 ? 14.694 -2.585 -32.108 1.00 97.88 311 GLY A CA 1
ATOM 2531 C C . GLY A 1 311 ? 15.615 -1.485 -32.637 1.00 97.88 311 GLY A C 1
ATOM 2532 O O . GLY A 1 311 ? 16.345 -0.841 -31.885 1.00 97.88 311 GLY A O 1
ATOM 2533 N N . ALA A 1 312 ? 15.554 -1.226 -33.945 1.00 98.12 312 ALA A N 1
ATOM 2534 C CA . ALA A 1 312 ? 16.375 -0.207 -34.604 1.00 98.12 312 ALA A CA 1
ATOM 2535 C C . ALA A 1 312 ? 16.171 1.221 -34.051 1.00 98.12 312 ALA A C 1
ATOM 2537 O O . ALA A 1 312 ? 17.051 2.066 -34.212 1.00 98.12 312 ALA A O 1
ATOM 2538 N N . ALA A 1 313 ? 15.043 1.500 -33.387 1.00 98.06 313 ALA A N 1
ATOM 2539 C CA . ALA A 1 313 ? 14.769 2.804 -32.785 1.00 98.06 313 ALA A CA 1
ATOM 2540 C C . ALA A 1 313 ? 15.401 2.990 -31.391 1.00 98.06 313 ALA A C 1
ATOM 2542 O O . ALA A 1 313 ? 15.408 4.114 -30.885 1.00 98.06 313 ALA A O 1
ATOM 2543 N N . ALA A 1 314 ? 15.971 1.940 -30.785 1.00 98.25 314 ALA A N 1
ATOM 2544 C CA . ALA A 1 314 ? 16.529 1.984 -29.431 1.00 98.25 314 ALA A CA 1
ATOM 2545 C C . ALA A 1 314 ? 17.491 3.167 -29.182 1.00 98.25 314 ALA A C 1
ATOM 2547 O O . ALA A 1 314 ? 17.294 3.869 -28.189 1.00 98.25 314 ALA A O 1
ATOM 2548 N N . PRO A 1 315 ? 18.451 3.503 -30.077 1.00 97.88 315 PRO A N 1
ATOM 2549 C CA . PRO A 1 315 ? 19.346 4.640 -29.847 1.00 97.88 315 PRO A CA 1
ATOM 2550 C C . PRO A 1 315 ? 18.634 5.998 -29.831 1.00 97.88 315 PRO A C 1
ATOM 2552 O O . PRO A 1 315 ? 19.103 6.924 -29.179 1.00 97.88 315 PRO A O 1
ATOM 2555 N N . ALA A 1 316 ? 17.530 6.153 -30.569 1.00 98.12 316 ALA A N 1
ATOM 2556 C CA . ALA A 1 316 ? 16.759 7.396 -30.576 1.00 98.12 316 ALA A CA 1
ATOM 2557 C C . ALA A 1 316 ? 15.927 7.547 -29.299 1.00 98.12 316 ALA A C 1
ATOM 2559 O O . ALA A 1 316 ? 15.858 8.643 -28.753 1.00 98.12 316 ALA A O 1
ATOM 2560 N N . VAL A 1 317 ? 15.351 6.444 -28.812 1.00 96.88 317 VAL A N 1
ATOM 2561 C CA . VAL A 1 317 ? 14.602 6.421 -27.550 1.00 96.88 317 VAL A CA 1
ATOM 2562 C C . VAL A 1 317 ? 15.535 6.656 -26.361 1.00 96.88 317 VAL A C 1
ATOM 2564 O O . VAL A 1 317 ? 15.214 7.480 -25.515 1.00 96.88 317 VAL A O 1
ATOM 2567 N N . GLN A 1 318 ? 16.714 6.023 -26.328 1.00 96.00 318 GLN A N 1
ATOM 2568 C CA . GLN A 1 318 ? 17.711 6.265 -25.276 1.00 96.00 318 GLN A CA 1
ATOM 2569 C C . GLN A 1 318 ? 18.111 7.746 -25.214 1.00 96.00 318 GLN A C 1
ATOM 2571 O O . GLN A 1 318 ? 18.053 8.336 -24.147 1.00 96.00 318 GLN A O 1
ATOM 2576 N N . ARG A 1 319 ? 18.397 8.381 -26.362 1.00 96.50 319 ARG A N 1
ATOM 2577 C CA . ARG A 1 319 ? 18.714 9.822 -26.422 1.00 96.50 319 ARG A CA 1
ATOM 2578 C C . ARG A 1 319 ? 17.588 10.749 -25.962 1.00 96.50 319 ARG A C 1
ATOM 2580 O O . ARG A 1 319 ? 17.860 11.909 -25.699 1.00 96.50 319 ARG A O 1
ATOM 2587 N N . TYR A 1 320 ? 16.335 10.298 -25.982 1.00 94.62 320 TYR A N 1
ATOM 2588 C CA . TYR A 1 320 ? 15.216 11.069 -25.435 1.00 94.62 320 TYR A CA 1
ATOM 2589 C C . TYR A 1 320 ? 15.117 10.919 -23.910 1.00 94.62 320 TYR A C 1
ATOM 2591 O O . TYR A 1 320 ? 14.602 11.810 -23.241 1.00 94.62 320 TYR A O 1
ATOM 2599 N N . ILE A 1 321 ? 15.554 9.773 -23.381 1.00 93.31 321 ILE A N 1
ATOM 2600 C CA . ILE A 1 321 ? 15.547 9.466 -21.947 1.00 93.31 321 ILE A CA 1
ATOM 2601 C C . ILE A 1 321 ? 16.739 10.119 -21.233 1.00 93.31 321 ILE A C 1
ATOM 2603 O O . ILE A 1 321 ? 16.584 10.525 -20.081 1.00 93.31 321 ILE A O 1
ATOM 2607 N N . ASP A 1 322 ? 17.894 10.187 -21.903 1.00 90.00 322 ASP A N 1
ATOM 2608 C CA . ASP A 1 322 ? 19.116 10.870 -21.445 1.00 90.00 322 ASP A CA 1
ATOM 2609 C C . ASP A 1 322 ? 18.946 12.399 -21.380 1.00 90.00 322 ASP A C 1
ATOM 2611 O O . ASP A 1 322 ? 19.396 12.989 -20.369 1.00 90.00 322 ASP A O 1
#